Protein AF-A0A7J4SHJ2-F1 (afdb_monomer_lite)

Radius of gyration: 24.15 Å; chains: 1; bounding box: 59×86×52 Å

Sequence (344 aa):
MAEPKDRYFLIEYLVIAAVIFTATSLYFEESAQESNDLELISLTGTIELSTRDSMDTFGLQNFKTGAIANLNLSVNSIQVPECATCTTTTSGNMLHGEIIITELFDFENRLGRVEGNLNFTHLLTFSSSQYVITEQVYFHWSAGDIESSWKLTLNHDPPRWLPKYDINTLFVETELGLESRAGPELLIKSPSTNQRIIHACLPDSFLCKSSSPDALLIANYGPVQEEILVSDSMEWYLHNLSNYSHANIMDSFADELLPLENSIPNQYGFTPWPEPELVNASTYLIEDQDTRILPLSIWFNSIDLTPIQIDLFGQSVVYMKNESYSVYNILNSDGSMKVGLVIY

pLDDT: mean 86.66, std 12.43, range [34.06, 98.25]

Foldseek 3Di:
DDDPDDPCPVVVVVVVVVVVCVVVVVPDDDPPPPDLDWAFFWKWWKFFQQDCVSCVQQVNNQWDGGKIKTDTWTKAKAWADDDPPDQKTKIWMKIKDKIKIFPTQGPVRDGDIWIWMWIWIWMFIAGNVRFTQKIKIWIWIDTPVTIWIKIKMFGDVVTHDDDQDDLVVQWPQDPQATWGPDDWTWHWDPPDPFKIWIFTADPPNPPAHSVRGSITMMTGIDRHDDHHHDNDDQDKDKDACQPFDADPDDDCVCVVQFVWDDKDGGGMDIDSDPDDPWPHKTKTFTPDQADKDFPCCVVCVSNVHHTDIDRQGAGMWMWIDDPPKIWIFGAHPVRDTRMIMIID

Structure (mmCIF, N/CA/C/O backbone):
data_AF-A0A7J4SHJ2-F1
#
_entry.id   AF-A0A7J4SHJ2-F1
#
loop_
_atom_site.group_PDB
_atom_site.id
_atom_site.type_symbol
_atom_site.label_atom_id
_atom_site.label_alt_id
_atom_site.label_comp_id
_atom_site.label_asym_id
_atom_site.label_entity_id
_atom_site.label_seq_id
_atom_site.pdbx_PDB_ins_code
_atom_site.Cartn_x
_atom_site.Cartn_y
_atom_site.Cartn_z
_atom_site.occupancy
_atom_site.B_iso_or_equiv
_atom_site.auth_seq_id
_atom_site.auth_comp_id
_atom_site.auth_asym_id
_atom_site.auth_atom_id
_atom_site.pdbx_PDB_model_num
ATOM 1 N N . MET A 1 1 ? -15.550 -66.114 -24.464 1.00 38.78 1 MET A N 1
ATOM 2 C CA . MET A 1 1 ? -14.661 -65.310 -23.602 1.00 38.78 1 MET A CA 1
ATOM 3 C C . MET A 1 1 ? -15.385 -64.009 -23.334 1.00 38.78 1 MET A C 1
ATOM 5 O O . MET A 1 1 ? -15.591 -63.263 -24.277 1.00 38.78 1 MET A O 1
ATOM 9 N N . ALA A 1 2 ? -15.894 -63.818 -22.119 1.00 42.53 2 ALA A N 1
ATOM 10 C CA . ALA A 1 2 ? -16.529 -62.568 -21.714 1.00 42.53 2 ALA A CA 1
ATOM 11 C C . ALA A 1 2 ? -15.472 -61.738 -20.980 1.00 42.53 2 ALA A C 1
ATOM 13 O O . ALA A 1 2 ? -14.867 -62.242 -20.032 1.00 42.53 2 ALA A O 1
ATOM 14 N N . GLU A 1 3 ? -15.213 -60.524 -21.463 1.00 51.19 3 GLU A N 1
ATOM 15 C CA . GLU A 1 3 ? -14.345 -59.558 -20.790 1.00 51.19 3 GLU A CA 1
ATOM 16 C C . GLU A 1 3 ? -14.881 -59.244 -19.385 1.00 51.19 3 GLU A C 1
ATOM 18 O O . GLU A 1 3 ? -16.101 -59.180 -19.183 1.00 51.19 3 GLU A O 1
ATOM 23 N N . PRO A 1 4 ? -13.998 -59.064 -18.391 1.00 52.19 4 PRO A N 1
ATOM 24 C CA . PRO A 1 4 ? -14.424 -58.682 -17.061 1.00 52.19 4 PRO A CA 1
ATOM 25 C C . PRO A 1 4 ? -14.921 -57.233 -17.111 1.00 52.19 4 PRO A C 1
ATOM 27 O O . PRO A 1 4 ? -14.141 -56.312 -17.311 1.00 52.19 4 PRO A O 1
ATOM 30 N N . LYS A 1 5 ? -16.232 -57.040 -16.926 1.00 56.78 5 LYS A N 1
ATOM 31 C CA . LYS A 1 5 ? -16.845 -55.721 -16.716 1.00 56.78 5 LYS A CA 1
ATOM 32 C C . LYS A 1 5 ? -16.101 -54.983 -15.599 1.00 56.78 5 LYS A C 1
ATOM 34 O O . LYS A 1 5 ? -16.061 -55.475 -14.468 1.00 56.78 5 LYS A O 1
ATOM 39 N N . ASP A 1 6 ? -15.545 -53.822 -15.938 1.00 61.59 6 ASP A N 1
ATOM 40 C CA . ASP A 1 6 ? -14.772 -52.960 -15.050 1.00 61.59 6 ASP A CA 1
ATOM 41 C C . ASP A 1 6 ? -15.501 -52.705 -13.732 1.00 61.59 6 ASP A C 1
ATOM 43 O O . ASP A 1 6 ? -16.574 -52.099 -13.675 1.00 61.59 6 ASP A O 1
ATOM 47 N N . ARG A 1 7 ? -14.885 -53.162 -12.637 1.00 59.06 7 ARG A N 1
ATOM 48 C CA . ARG A 1 7 ? -15.399 -53.041 -11.262 1.00 59.06 7 ARG A CA 1
ATOM 49 C C . ARG A 1 7 ? -15.502 -51.593 -10.762 1.00 59.06 7 ARG A C 1
ATOM 51 O O . ARG A 1 7 ? -15.977 -51.383 -9.651 1.00 59.06 7 ARG A O 1
ATOM 58 N N . TYR A 1 8 ? -15.099 -50.617 -11.571 1.00 62.94 8 TYR A N 1
ATOM 59 C CA . TYR A 1 8 ? -15.040 -49.201 -11.208 1.00 62.94 8 TYR A CA 1
ATOM 60 C C . TYR A 1 8 ? -16.068 -48.326 -11.935 1.00 62.94 8 TYR A C 1
ATOM 62 O O . TYR A 1 8 ? -16.259 -47.184 -11.534 1.00 62.94 8 TYR A O 1
ATOM 70 N N . PHE A 1 9 ? -16.809 -48.871 -12.907 1.00 71.62 9 PHE A N 1
ATOM 71 C CA . PHE A 1 9 ? -17.799 -48.118 -13.689 1.00 71.62 9 PHE A CA 1
ATOM 72 C C . PHE A 1 9 ? -18.850 -47.422 -12.804 1.00 71.62 9 PHE A C 1
ATOM 74 O O . PHE A 1 9 ? -19.142 -46.246 -12.975 1.00 71.62 9 PHE A O 1
ATOM 81 N N . LEU A 1 10 ? -19.387 -48.117 -11.795 1.00 76.25 10 LEU A N 1
ATOM 82 C CA . LEU A 1 10 ? -20.379 -47.529 -10.882 1.00 76.25 10 LEU A CA 1
ATOM 83 C C . LEU A 1 10 ? -19.793 -46.447 -9.964 1.00 76.25 10 LEU A C 1
ATOM 85 O O . LEU A 1 10 ? -20.508 -45.527 -9.579 1.00 76.25 10 LEU A O 1
ATOM 89 N N . ILE A 1 11 ? -18.509 -46.557 -9.613 1.00 83.69 11 ILE A N 1
ATOM 90 C CA . ILE A 1 11 ? -17.825 -45.583 -8.755 1.00 83.69 11 ILE A CA 1
ATOM 91 C C . ILE A 1 11 ? -17.539 -44.312 -9.556 1.00 83.69 11 ILE A C 1
ATOM 93 O O . ILE A 1 11 ? -17.786 -43.219 -9.062 1.00 83.69 11 ILE A O 1
ATOM 97 N N . GLU A 1 12 ? -17.102 -44.449 -10.806 1.00 79.06 12 GLU A N 1
ATOM 98 C CA . GLU A 1 12 ? -16.825 -43.325 -11.702 1.00 79.06 12 GLU A CA 1
ATOM 99 C C . GLU A 1 12 ? -18.077 -42.476 -11.966 1.00 79.06 12 GLU A C 1
ATOM 101 O O . GLU A 1 12 ? -18.037 -41.256 -11.815 1.00 79.06 12 GLU A O 1
ATOM 106 N N . TYR A 1 13 ? -19.227 -43.107 -12.230 1.00 87.81 13 TYR A N 1
ATOM 107 C CA . TYR A 1 13 ? -20.499 -42.386 -12.368 1.00 87.81 13 TYR A CA 1
ATOM 108 C C . TYR A 1 13 ? -20.917 -41.656 -11.090 1.00 87.81 13 TYR A C 1
ATOM 110 O O . TYR A 1 13 ? -21.469 -40.560 -11.166 1.00 87.81 13 TYR A O 1
ATOM 118 N N . LEU A 1 14 ? -20.658 -42.246 -9.922 1.00 88.62 14 LEU A N 1
ATOM 119 C CA . LEU A 1 14 ? -20.991 -41.632 -8.639 1.00 88.62 14 LEU A CA 1
ATOM 120 C C . LEU A 1 14 ? -20.087 -40.425 -8.359 1.00 88.62 14 LEU A C 1
ATOM 122 O O . LEU A 1 14 ? -20.581 -39.393 -7.913 1.00 88.62 14 LEU A O 1
ATOM 126 N N . VAL A 1 15 ? -18.797 -40.517 -8.694 1.00 88.69 15 VAL A N 1
ATOM 127 C CA . VAL A 1 15 ? -17.850 -39.396 -8.611 1.00 88.69 15 VAL A CA 1
ATOM 128 C C . VAL A 1 15 ? -18.253 -38.274 -9.568 1.00 88.69 15 VAL A C 1
ATOM 130 O O . VAL A 1 15 ? -18.341 -37.128 -9.140 1.00 88.69 15 VAL A O 1
ATOM 133 N N . ILE A 1 16 ? -18.576 -38.582 -10.827 1.00 89.19 16 ILE A N 1
ATOM 134 C CA . ILE A 1 16 ? -19.030 -37.579 -11.804 1.00 89.19 16 ILE A CA 1
ATOM 135 C C . ILE A 1 16 ? -20.330 -36.912 -11.336 1.00 89.19 16 ILE A C 1
ATOM 137 O O . ILE A 1 16 ? -20.442 -35.690 -11.377 1.00 89.19 16 ILE A O 1
ATOM 141 N N . ALA A 1 17 ? -21.299 -37.686 -10.841 1.00 91.19 17 ALA A N 1
ATOM 142 C CA . ALA A 1 17 ? -22.549 -37.143 -10.316 1.00 91.19 17 ALA A CA 1
ATOM 143 C C . ALA A 1 17 ? -22.323 -36.257 -9.083 1.00 91.19 17 ALA A C 1
ATOM 145 O O . ALA A 1 17 ? -22.952 -35.208 -8.975 1.00 91.19 17 ALA A O 1
ATOM 146 N N . ALA A 1 18 ? -21.407 -36.640 -8.187 1.00 88.81 18 ALA A N 1
ATOM 147 C CA . ALA A 1 18 ? -21.033 -35.830 -7.034 1.00 88.81 18 ALA A CA 1
ATOM 148 C C . ALA A 1 18 ? -20.373 -34.513 -7.463 1.00 88.81 18 ALA A C 1
ATOM 150 O O . ALA A 1 18 ? -20.747 -33.473 -6.938 1.00 88.81 18 ALA A O 1
ATOM 151 N N . VAL A 1 19 ? -19.470 -34.540 -8.451 1.00 88.50 19 VAL A N 1
ATOM 152 C CA . VAL A 1 19 ? -18.828 -33.336 -9.012 1.00 88.50 19 VAL A CA 1
ATOM 153 C C . VAL A 1 19 ? -19.851 -32.412 -9.679 1.00 88.50 19 VAL A C 1
ATOM 155 O O . VAL A 1 19 ? -19.814 -31.205 -9.470 1.00 88.50 19 VAL A O 1
ATOM 158 N N . ILE A 1 20 ? -20.796 -32.956 -10.452 1.00 87.06 20 ILE A N 1
ATOM 159 C CA . ILE A 1 20 ? -21.872 -32.161 -11.067 1.00 87.06 20 ILE A CA 1
ATOM 160 C C . ILE A 1 20 ? -22.786 -31.575 -9.988 1.00 87.06 20 ILE A C 1
ATOM 162 O O . ILE A 1 20 ? -23.156 -30.405 -10.065 1.00 87.06 20 ILE A O 1
ATOM 166 N N . PHE A 1 21 ? -23.149 -32.361 -8.973 1.00 87.00 21 PHE A N 1
ATOM 167 C CA . PHE A 1 21 ? -24.003 -31.904 -7.881 1.00 87.00 21 PHE A CA 1
ATOM 168 C C . PHE A 1 21 ? -23.326 -30.808 -7.054 1.00 87.00 21 PHE A C 1
ATOM 170 O O . PHE A 1 21 ? -23.957 -29.796 -6.777 1.00 87.00 21 PHE A O 1
ATOM 177 N N . THR A 1 22 ? -22.039 -30.945 -6.719 1.00 78.56 22 THR A N 1
ATOM 178 C CA . THR A 1 22 ? -21.304 -29.897 -5.997 1.00 78.56 22 THR A CA 1
ATOM 179 C C . THR A 1 22 ? -21.142 -28.638 -6.844 1.00 78.56 22 THR A C 1
ATOM 181 O O . THR A 1 22 ? -21.435 -27.548 -6.354 1.00 78.56 22 THR A O 1
ATOM 184 N N . ALA A 1 23 ? -20.776 -28.777 -8.123 1.00 76.00 23 ALA A N 1
ATOM 185 C CA . ALA A 1 23 ? -20.640 -27.651 -9.048 1.00 76.00 23 ALA A CA 1
ATOM 186 C C . ALA A 1 23 ? -21.958 -26.884 -9.242 1.00 76.00 23 ALA A C 1
ATOM 188 O O . ALA A 1 23 ? -21.952 -25.660 -9.318 1.00 76.00 23 ALA A O 1
ATOM 189 N N . THR A 1 24 ? -23.093 -27.589 -9.286 1.00 76.25 24 THR A N 1
ATOM 190 C CA . THR A 1 24 ? -24.422 -26.969 -9.421 1.00 76.25 24 THR A CA 1
ATOM 191 C C . THR A 1 24 ? -24.970 -26.437 -8.096 1.00 76.25 24 THR A C 1
ATOM 193 O O . THR A 1 24 ? -25.668 -25.429 -8.097 1.00 76.25 24 THR A O 1
ATOM 196 N N . SER A 1 25 ? -24.624 -27.044 -6.954 1.00 69.25 25 SER A N 1
ATOM 197 C CA . SER A 1 25 ? -25.054 -26.575 -5.626 1.00 69.25 25 SER A CA 1
ATOM 198 C C . SER A 1 25 ? -24.369 -25.287 -5.164 1.00 69.25 25 SER A C 1
ATOM 200 O O . SER A 1 25 ? -24.896 -24.604 -4.295 1.00 69.25 25 SER A O 1
ATOM 202 N N . LEU A 1 26 ? -23.226 -24.934 -5.759 1.00 56.38 26 LEU A N 1
ATOM 203 C CA . LEU A 1 26 ? -22.567 -23.640 -5.544 1.00 56.38 26 LEU A CA 1
ATOM 204 C C . LEU A 1 26 ? -23.326 -22.477 -6.209 1.00 56.38 26 LEU A C 1
ATOM 206 O O . LEU A 1 26 ? -23.006 -21.322 -5.960 1.00 56.38 26 LEU A O 1
ATOM 210 N N . TYR A 1 27 ? -24.335 -22.777 -7.034 1.00 46.19 27 TYR A N 1
ATOM 211 C CA . TYR A 1 27 ? -25.127 -21.814 -7.799 1.00 46.19 27 TYR A CA 1
ATOM 212 C C . TYR A 1 27 ? -26.503 -21.549 -7.163 1.00 46.19 27 TYR A C 1
ATOM 214 O O . TYR A 1 27 ? -27.513 -21.471 -7.860 1.00 46.19 27 TYR A O 1
ATOM 222 N N . PHE A 1 28 ? -26.575 -21.451 -5.833 1.00 46.28 28 PHE A N 1
ATOM 223 C CA . PHE A 1 28 ? -27.772 -20.920 -5.179 1.00 46.28 28 PHE A CA 1
ATOM 224 C C . PHE A 1 28 ? -27.629 -19.410 -5.006 1.00 46.28 28 PHE A C 1
ATOM 226 O O . PHE A 1 28 ? -26.742 -18.944 -4.298 1.00 46.28 28 PHE A O 1
ATOM 233 N N . GLU A 1 29 ? -28.512 -18.688 -5.704 1.00 44.09 29 GLU A N 1
ATOM 234 C CA . GLU A 1 29 ? -28.723 -17.245 -5.620 1.00 44.09 29 GLU A CA 1
ATOM 235 C C . GLU A 1 29 ? -28.727 -16.779 -4.165 1.00 44.09 29 GLU A C 1
ATOM 237 O O . GLU A 1 29 ? -29.606 -17.130 -3.373 1.00 44.09 29 GLU A O 1
ATOM 242 N N . GLU A 1 30 ? -27.736 -15.957 -3.837 1.00 38.91 30 GLU A N 1
ATOM 243 C CA . GLU A 1 30 ? -27.749 -15.125 -2.650 1.00 38.91 30 GLU A CA 1
ATOM 244 C C . GLU A 1 30 ? -28.965 -14.202 -2.777 1.00 38.91 30 GLU A C 1
ATOM 246 O O . GLU A 1 30 ? -29.079 -13.410 -3.716 1.00 38.91 30 GLU A O 1
ATOM 251 N N . SER A 1 31 ? -29.945 -14.375 -1.891 1.00 36.03 31 SER A N 1
ATOM 252 C CA . SER A 1 31 ? -31.102 -13.494 -1.837 1.00 36.03 31 SER A CA 1
ATOM 253 C C . SER A 1 31 ? -30.589 -12.071 -1.662 1.00 36.03 31 SER A C 1
ATOM 255 O O . SER A 1 31 ? -29.994 -11.776 -0.626 1.00 36.03 31 SER A O 1
ATOM 257 N N . ALA A 1 32 ? -30.816 -11.222 -2.667 1.00 38.56 32 ALA A N 1
ATOM 258 C CA . ALA A 1 32 ? -30.539 -9.795 -2.622 1.00 38.56 32 ALA A CA 1
ATOM 259 C C . ALA A 1 32 ? -31.386 -9.161 -1.514 1.00 38.56 32 ALA A C 1
ATOM 261 O O . ALA A 1 32 ? -32.494 -8.668 -1.723 1.00 38.56 32 ALA A O 1
ATOM 262 N N . GLN A 1 33 ? -30.880 -9.248 -0.294 1.00 34.06 33 GLN A N 1
ATOM 263 C CA . GLN A 1 33 ? -31.246 -8.345 0.764 1.00 34.06 33 GLN A CA 1
ATOM 264 C C . GLN A 1 33 ? -30.615 -7.023 0.334 1.00 34.06 33 GLN A C 1
ATOM 266 O O . GLN A 1 33 ? -29.398 -6.961 0.195 1.00 34.06 33 GLN A O 1
ATOM 271 N N . GLU A 1 34 ? -31.436 -6.015 0.026 1.00 37.78 34 GLU A N 1
ATOM 272 C CA . GLU A 1 34 ? -30.980 -4.631 -0.130 1.00 37.78 34 GLU A CA 1
ATOM 273 C C . GLU A 1 34 ? -30.302 -4.226 1.189 1.00 37.78 34 GLU A C 1
ATOM 275 O O . GLU A 1 34 ? -30.930 -3.678 2.099 1.00 37.78 34 GLU A O 1
ATOM 280 N N . SER A 1 35 ? -29.022 -4.567 1.349 1.00 45.78 35 SER A N 1
ATOM 281 C CA . SER A 1 35 ? -28.154 -3.827 2.237 1.00 45.78 35 SER A CA 1
ATOM 282 C C . SER A 1 35 ? -28.038 -2.452 1.609 1.00 45.78 35 SER A C 1
ATOM 284 O O . SER A 1 35 ? -27.688 -2.312 0.440 1.00 45.78 35 SER A O 1
ATOM 286 N N . ASN A 1 36 ? -28.374 -1.417 2.377 1.00 53.53 36 ASN A N 1
ATOM 287 C CA . ASN A 1 36 ? -27.805 -0.109 2.101 1.00 53.53 36 ASN A CA 1
ATOM 288 C C . ASN A 1 36 ? -26.294 -0.305 2.212 1.00 53.53 36 ASN A C 1
ATOM 290 O O . ASN A 1 36 ? -25.782 -0.358 3.331 1.00 53.53 36 ASN A O 1
ATOM 294 N N . ASP A 1 37 ? -25.632 -0.531 1.080 1.00 74.81 37 ASP A N 1
ATOM 295 C CA . ASP A 1 37 ? -24.196 -0.748 1.036 1.00 74.81 37 ASP A CA 1
ATOM 296 C C . ASP A 1 37 ? -23.542 0.515 1.598 1.00 74.81 37 ASP A C 1
ATOM 298 O O . ASP A 1 37 ? -23.723 1.623 1.089 1.00 74.81 37 ASP A O 1
ATOM 302 N N . LEU A 1 38 ? -22.910 0.355 2.761 1.00 88.81 38 LEU A N 1
ATOM 303 C CA . LEU A 1 38 ? -22.186 1.426 3.418 1.00 88.81 38 LEU A CA 1
ATOM 304 C C . LEU A 1 38 ? -20.735 1.372 2.957 1.00 88.81 38 LEU A C 1
ATOM 306 O O . LEU A 1 38 ? -20.149 0.295 2.875 1.00 88.81 38 LEU A O 1
ATOM 310 N N . GLU A 1 39 ? -20.149 2.536 2.728 1.00 91.50 39 GLU A N 1
ATOM 311 C CA . GLU A 1 39 ? -18.747 2.685 2.349 1.00 91.50 39 GLU A CA 1
ATOM 312 C C . GLU A 1 39 ? -17.965 3.332 3.486 1.00 91.50 39 GLU A C 1
ATOM 314 O O . GLU A 1 39 ? -18.525 4.073 4.302 1.00 91.50 39 GLU A O 1
ATOM 319 N N . LEU A 1 40 ? -16.665 3.049 3.557 1.00 94.44 40 LEU A N 1
ATOM 320 C CA . LEU A 1 40 ? -15.767 3.712 4.494 1.00 94.44 40 LEU A CA 1
ATOM 321 C C . LEU A 1 40 ? -15.703 5.208 4.153 1.00 94.44 40 LEU A C 1
ATOM 323 O O . LEU A 1 40 ? -15.331 5.570 3.043 1.00 94.44 40 LEU A O 1
ATOM 327 N N . ILE A 1 41 ? -16.031 6.074 5.114 1.00 96.12 41 ILE A N 1
ATOM 328 C CA . ILE A 1 41 ? -16.023 7.538 4.921 1.00 96.12 41 ILE A CA 1
ATOM 329 C C . ILE A 1 41 ? -14.934 8.240 5.732 1.00 96.12 41 ILE A C 1
ATOM 331 O O . ILE A 1 41 ? -14.495 9.334 5.374 1.00 96.12 41 ILE A O 1
ATOM 335 N N . SER A 1 42 ? -14.498 7.645 6.845 1.00 97.00 42 SER A N 1
ATOM 336 C CA . SER A 1 42 ? -13.409 8.188 7.653 1.00 97.00 42 SER A CA 1
ATOM 337 C C . SER A 1 42 ? -12.727 7.125 8.501 1.00 97.00 42 SER A C 1
ATOM 339 O O . SER A 1 42 ? -13.339 6.137 8.917 1.00 97.00 42 SER A O 1
ATOM 341 N N . LEU A 1 43 ? -11.453 7.376 8.786 1.00 97.75 43 LEU A N 1
ATOM 342 C CA . LEU A 1 43 ? -10.611 6.564 9.647 1.00 97.75 43 LEU A CA 1
ATOM 343 C C . LEU A 1 43 ? -9.898 7.481 10.641 1.00 97.75 43 LEU A C 1
ATOM 345 O O . LEU A 1 43 ? -9.112 8.347 10.254 1.00 97.75 43 LEU A O 1
ATOM 349 N N . THR A 1 44 ? -10.178 7.300 11.927 1.00 98.25 44 THR A N 1
ATOM 350 C CA . THR A 1 44 ? -9.553 8.079 13.002 1.00 98.25 44 THR A CA 1
ATOM 351 C C . THR A 1 44 ? -8.935 7.163 14.044 1.00 98.25 44 THR A C 1
ATOM 353 O O . THR A 1 44 ? -9.298 5.994 14.127 1.00 98.25 44 THR A O 1
ATOM 356 N N . GLY A 1 45 ? -8.002 7.662 14.851 1.00 97.19 45 GLY A N 1
ATOM 357 C CA . GLY A 1 45 ? -7.441 6.879 15.952 1.00 97.19 45 GLY A CA 1
ATOM 358 C C . GLY A 1 45 ? -5.959 7.115 16.165 1.00 97.19 45 GLY A C 1
ATOM 359 O O . GLY A 1 45 ? -5.443 8.177 15.826 1.00 97.19 45 GLY A O 1
ATOM 360 N N . THR A 1 46 ? -5.283 6.127 16.743 1.00 97.56 46 THR A N 1
ATOM 361 C CA . THR A 1 46 ? -3.862 6.210 17.089 1.00 97.56 46 THR A CA 1
ATOM 362 C C . THR A 1 46 ? -3.093 4.984 16.632 1.00 97.56 46 THR A C 1
ATOM 364 O O . THR A 1 46 ? -3.624 3.875 16.688 1.00 97.56 46 THR A O 1
ATOM 367 N N . ILE A 1 47 ? -1.836 5.181 16.242 1.00 96.44 47 ILE A N 1
ATOM 368 C CA . ILE A 1 47 ? -0.860 4.126 15.956 1.00 96.44 47 ILE A CA 1
ATOM 369 C C . ILE A 1 47 ? 0.433 4.463 16.705 1.00 96.44 47 ILE A C 1
ATOM 371 O O . ILE A 1 47 ? 1.008 5.531 16.504 1.00 96.44 47 ILE A O 1
ATOM 375 N N . GLU A 1 48 ? 0.893 3.563 17.564 1.00 95.88 48 GLU A N 1
ATOM 376 C CA . GLU A 1 48 ? 2.239 3.568 18.123 1.00 95.88 48 GLU A CA 1
ATOM 377 C C . GLU A 1 48 ? 3.215 3.054 17.060 1.00 95.88 48 GLU A C 1
ATOM 379 O O . GLU A 1 48 ? 3.103 1.932 16.568 1.00 95.88 48 GLU A O 1
ATOM 384 N N . LEU A 1 49 ? 4.184 3.887 16.696 1.00 94.44 49 LEU A N 1
ATOM 385 C CA . LEU A 1 49 ? 5.241 3.581 15.738 1.00 94.44 49 LEU A CA 1
ATOM 386 C C . LEU A 1 49 ? 6.330 2.743 16.426 1.00 94.44 49 LEU A C 1
ATOM 388 O O . LEU A 1 49 ? 7.444 3.207 16.694 1.00 94.44 49 LEU A O 1
ATOM 392 N N . SER A 1 50 ? 5.968 1.516 16.802 1.00 91.81 50 SER A N 1
ATOM 393 C CA . SER A 1 50 ? 6.772 0.634 17.654 1.00 91.81 50 SER A CA 1
ATOM 394 C C . SER A 1 50 ? 7.977 0.004 16.940 1.00 91.81 50 SER A C 1
ATOM 396 O O . SER A 1 50 ? 8.922 -0.436 17.603 1.00 91.81 50 SER A O 1
ATOM 398 N N . THR A 1 51 ? 8.011 0.030 15.603 1.00 90.88 51 THR A N 1
ATOM 399 C CA . THR A 1 51 ? 9.096 -0.530 14.777 1.00 90.88 51 THR A CA 1
ATOM 400 C C . THR A 1 51 ? 9.903 0.553 14.060 1.00 90.88 51 THR A C 1
ATOM 402 O O . THR A 1 51 ? 9.424 1.669 13.845 1.00 90.88 51 THR A O 1
ATOM 405 N N . ARG A 1 52 ? 11.143 0.239 13.658 1.00 91.56 52 ARG A N 1
ATOM 406 C CA . ARG A 1 52 ? 11.978 1.168 12.876 1.00 91.56 52 ARG A CA 1
ATOM 407 C C . ARG A 1 52 ? 11.309 1.525 11.544 1.00 91.56 52 ARG A C 1
ATOM 409 O O . ARG A 1 52 ? 11.178 2.707 11.251 1.00 91.56 52 ARG A O 1
ATOM 416 N N . ASP A 1 53 ? 10.774 0.541 10.831 1.00 88.94 53 ASP A N 1
ATOM 417 C CA . ASP A 1 53 ? 10.115 0.754 9.535 1.00 88.94 53 ASP A CA 1
ATOM 418 C C . ASP A 1 53 ? 8.894 1.679 9.647 1.00 88.94 53 ASP A C 1
ATOM 420 O O . ASP A 1 53 ? 8.664 2.538 8.791 1.00 88.94 53 ASP A O 1
ATOM 424 N N . SER A 1 54 ? 8.140 1.573 10.750 1.00 91.56 54 SER A N 1
ATOM 425 C CA . SER A 1 54 ? 7.008 2.468 11.011 1.00 91.56 54 SER A CA 1
ATOM 426 C C . SER A 1 54 ? 7.439 3.924 11.234 1.00 91.56 54 SER A C 1
ATOM 428 O O . SER A 1 54 ? 6.751 4.835 10.784 1.00 91.56 54 SER A O 1
ATOM 430 N N . MET A 1 55 ? 8.598 4.161 11.860 1.00 93.25 55 MET A N 1
ATOM 431 C CA . MET A 1 55 ? 9.172 5.505 12.022 1.00 93.25 55 MET A CA 1
ATOM 432 C C . MET A 1 55 ? 9.698 6.050 10.690 1.00 93.25 55 MET A C 1
ATOM 434 O O . MET A 1 55 ? 9.462 7.209 10.343 1.00 93.25 55 MET A O 1
ATOM 438 N N . ASP A 1 56 ? 10.406 5.214 9.935 1.00 89.88 56 ASP A N 1
ATOM 439 C CA . ASP A 1 56 ? 11.084 5.617 8.705 1.00 89.88 56 ASP A CA 1
ATOM 440 C C . ASP A 1 56 ? 10.083 5.938 7.583 1.00 89.88 56 ASP A C 1
ATOM 442 O O . ASP A 1 56 ? 10.330 6.852 6.796 1.00 89.88 56 ASP A O 1
ATOM 446 N N . THR A 1 57 ? 8.902 5.303 7.593 1.00 88.19 57 THR A N 1
ATOM 447 C CA . THR A 1 57 ? 7.756 5.641 6.721 1.00 88.19 57 THR A CA 1
ATOM 448 C C . THR A 1 57 ? 7.356 7.121 6.816 1.00 88.19 57 THR A C 1
ATOM 450 O O . THR A 1 57 ? 6.925 7.714 5.830 1.00 88.19 57 THR A O 1
ATOM 453 N N . PHE A 1 58 ? 7.525 7.746 7.985 1.00 90.50 58 PHE A N 1
ATOM 454 C CA . PHE A 1 58 ? 7.221 9.165 8.206 1.00 90.50 58 PHE A CA 1
ATOM 455 C C . PHE A 1 58 ? 8.456 10.075 8.122 1.00 90.50 58 PHE A C 1
ATOM 457 O O . PHE A 1 58 ? 8.373 11.247 8.493 1.00 90.50 58 PHE A O 1
ATOM 464 N N . GLY A 1 59 ? 9.604 9.561 7.663 1.00 89.00 59 GLY A N 1
ATOM 465 C CA . GLY A 1 59 ? 10.855 10.322 7.590 1.00 89.00 59 GLY A CA 1
ATOM 466 C C . GLY A 1 59 ? 11.475 10.613 8.962 1.00 89.00 59 GLY A C 1
ATOM 467 O O . GLY A 1 59 ? 12.107 11.651 9.159 1.00 89.00 59 GLY A O 1
ATOM 468 N N . LEU A 1 60 ? 11.262 9.730 9.946 1.00 91.00 60 LEU A N 1
ATOM 469 C CA . LEU A 1 60 ? 11.680 9.936 11.337 1.00 91.00 60 LEU A CA 1
ATOM 470 C C . LEU A 1 60 ? 12.923 9.115 11.725 1.00 91.00 60 LEU A C 1
ATOM 472 O O . LEU A 1 60 ? 13.072 8.696 12.877 1.00 91.00 60 LEU A O 1
ATOM 476 N N . GLN A 1 61 ? 13.862 8.933 10.793 1.00 90.31 61 GLN A N 1
ATOM 477 C CA . GLN A 1 61 ? 15.057 8.096 10.983 1.00 90.31 61 GLN A CA 1
ATOM 478 C C . GLN A 1 61 ? 15.924 8.557 12.173 1.00 90.31 61 GLN A C 1
ATOM 480 O O . GLN A 1 61 ? 16.564 7.750 12.847 1.00 90.31 61 GLN A O 1
ATOM 485 N N . ASN A 1 62 ? 15.907 9.857 12.485 1.00 90.12 62 ASN A N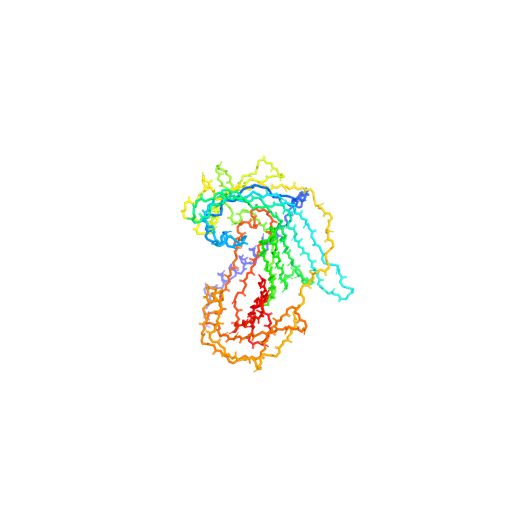 1
ATOM 486 C CA . ASN A 1 62 ? 16.705 10.465 13.557 1.00 90.12 62 ASN A CA 1
ATOM 487 C C . ASN A 1 62 ? 16.072 10.373 14.961 1.00 90.12 62 ASN A C 1
ATOM 489 O O . ASN A 1 62 ? 16.605 10.941 15.919 1.00 90.12 62 ASN A O 1
ATOM 493 N N . PHE A 1 63 ? 14.945 9.673 15.092 1.00 93.12 63 PHE A N 1
ATOM 494 C CA . PHE A 1 63 ? 14.205 9.527 16.342 1.00 93.12 63 PHE A CA 1
ATOM 495 C C . PHE A 1 63 ? 14.185 8.074 16.834 1.00 93.12 63 PHE A C 1
ATOM 497 O O . PHE A 1 63 ? 14.464 7.122 16.097 1.00 93.12 63 PHE A O 1
ATOM 504 N N . LYS A 1 64 ? 13.884 7.900 18.122 1.00 94.88 64 LYS A N 1
ATOM 505 C CA . LYS A 1 64 ? 13.631 6.594 18.746 1.00 94.88 64 LYS A CA 1
ATOM 506 C C . LYS A 1 64 ? 12.243 6.085 18.348 1.00 94.88 64 LYS A C 1
ATOM 508 O O . LYS A 1 64 ? 11.356 6.888 18.081 1.00 94.88 64 LYS A O 1
ATOM 513 N N . THR A 1 65 ? 12.068 4.766 18.336 1.00 94.31 65 THR A N 1
ATOM 514 C CA . THR A 1 65 ? 10.757 4.129 18.132 1.00 94.31 65 THR A CA 1
ATOM 515 C C . THR A 1 65 ? 9.822 4.387 19.319 1.00 94.31 65 THR A C 1
ATOM 517 O O . THR A 1 65 ? 10.285 4.732 20.410 1.00 94.31 65 THR A O 1
ATOM 520 N N . GLY A 1 66 ? 8.516 4.206 19.105 1.00 92.81 66 GLY A N 1
ATOM 521 C CA . GLY A 1 66 ? 7.463 4.388 20.112 1.00 92.81 66 GLY A CA 1
ATOM 522 C C . GLY A 1 66 ? 6.745 5.740 20.052 1.00 92.81 66 GLY A C 1
ATOM 523 O O . GLY A 1 66 ? 6.025 6.086 20.981 1.00 92.81 66 GLY A O 1
ATOM 524 N N . ALA A 1 67 ? 6.937 6.528 18.989 1.00 95.56 67 ALA A N 1
ATOM 525 C CA . ALA A 1 67 ? 6.156 7.749 18.791 1.00 95.56 67 ALA A CA 1
ATOM 526 C C . ALA A 1 67 ? 4.679 7.411 18.518 1.00 95.56 67 ALA A C 1
ATOM 528 O O . ALA A 1 67 ? 4.373 6.369 17.946 1.00 95.56 67 ALA A O 1
ATOM 529 N N . ILE A 1 68 ? 3.758 8.304 18.882 1.00 97.12 68 ILE A N 1
ATOM 530 C CA . ILE A 1 68 ? 2.315 8.084 18.708 1.00 97.12 68 ILE A CA 1
ATOM 531 C C . ILE A 1 68 ? 1.801 8.949 17.563 1.00 97.12 68 ILE A C 1
ATOM 533 O O . ILE A 1 68 ? 1.765 10.174 17.681 1.00 97.12 68 ILE A O 1
ATOM 537 N N . ALA A 1 69 ? 1.358 8.316 16.480 1.00 97.25 69 ALA A N 1
ATOM 538 C CA . ALA A 1 69 ? 0.665 8.958 15.372 1.00 97.25 69 ALA A CA 1
ATOM 539 C C . ALA A 1 69 ? -0.843 9.005 15.649 1.00 97.25 69 ALA A C 1
ATOM 541 O O . ALA A 1 69 ? -1.477 7.971 15.828 1.00 97.25 69 ALA A O 1
ATOM 542 N N . ASN A 1 70 ? -1.427 10.201 15.668 1.00 98.06 70 ASN A N 1
ATOM 543 C CA . ASN A 1 70 ? -2.868 10.422 15.761 1.00 98.06 70 ASN A CA 1
ATOM 544 C C . ASN A 1 70 ? -3.401 10.712 14.362 1.00 98.06 70 ASN A C 1
ATOM 546 O O . ASN A 1 70 ? -2.943 11.659 13.726 1.00 98.06 70 ASN A O 1
ATOM 550 N N . LEU A 1 71 ? -4.353 9.914 13.895 1.00 97.38 71 LEU A N 1
ATOM 551 C CA . LEU A 1 71 ? -4.864 9.950 12.533 1.00 97.38 71 LEU A CA 1
ATOM 552 C C . LEU A 1 71 ? -6.255 10.571 12.506 1.00 97.38 71 LEU A C 1
ATOM 554 O O . LEU A 1 71 ? -7.123 10.222 13.314 1.00 97.38 71 LEU A O 1
ATOM 558 N N . ASN A 1 72 ? -6.478 11.444 11.530 1.00 97.81 72 ASN A N 1
ATOM 559 C CA . ASN A 1 72 ? -7.794 11.946 11.175 1.00 97.81 72 ASN A CA 1
ATOM 560 C C . ASN A 1 72 ? -7.924 12.002 9.651 1.00 97.81 72 ASN A C 1
ATOM 562 O O . ASN A 1 72 ? -7.619 13.021 9.029 1.00 97.81 72 ASN A O 1
ATOM 566 N N . LEU A 1 73 ? -8.334 10.880 9.059 1.00 97.94 73 LEU A N 1
ATOM 567 C CA . LEU A 1 73 ? -8.384 10.692 7.614 1.00 97.94 73 LEU A CA 1
ATOM 568 C C . LEU A 1 73 ? -9.830 10.632 7.122 1.00 97.94 73 LEU A C 1
ATOM 570 O O . LEU A 1 73 ? -10.675 9.936 7.690 1.00 97.94 73 LEU A O 1
ATOM 574 N N . SER A 1 74 ? -10.094 11.336 6.030 1.00 97.19 74 SER A N 1
ATOM 575 C CA . SER A 1 74 ? -11.298 11.193 5.216 1.00 97.19 74 SER A CA 1
ATOM 576 C C . SER A 1 74 ? -11.034 10.196 4.097 1.00 97.19 74 SER A C 1
ATOM 578 O O . SER A 1 74 ? -9.916 10.120 3.587 1.00 97.19 74 SER A O 1
ATOM 580 N N . VAL A 1 75 ? -12.060 9.440 3.720 1.00 96.25 75 VAL A N 1
ATOM 581 C CA . VAL A 1 75 ? -11.984 8.462 2.634 1.00 96.25 75 VAL A CA 1
ATOM 582 C C . VAL A 1 75 ? -12.978 8.852 1.554 1.00 96.25 75 VAL A C 1
ATOM 584 O O . VAL A 1 75 ? -14.133 9.154 1.851 1.00 96.25 75 VAL A O 1
ATOM 587 N N . ASN A 1 76 ? -12.517 8.874 0.309 1.00 93.88 76 ASN A N 1
ATOM 588 C CA . ASN A 1 76 ? -13.346 9.162 -0.850 1.00 93.88 76 ASN A CA 1
ATOM 589 C C . ASN A 1 76 ? -13.139 8.100 -1.927 1.00 93.88 76 ASN A C 1
ATOM 591 O O . ASN A 1 76 ? -11.999 7.759 -2.252 1.00 93.88 76 ASN A O 1
ATOM 595 N N . SER A 1 77 ? -14.239 7.648 -2.518 1.00 92.81 77 SER A N 1
ATOM 596 C CA . SER A 1 77 ? -14.227 6.884 -3.761 1.00 92.81 77 SER A CA 1
ATOM 597 C C . SER A 1 77 ? -13.776 7.802 -4.899 1.00 92.81 77 SER A C 1
ATOM 599 O O . SER A 1 77 ? -14.192 8.962 -4.983 1.00 92.81 77 SER A O 1
ATOM 601 N N . ILE A 1 78 ? -12.883 7.312 -5.753 1.00 91.62 78 ILE A N 1
ATOM 602 C CA . ILE A 1 78 ? -12.305 8.080 -6.858 1.00 91.62 78 ILE A CA 1
ATOM 603 C C . ILE A 1 78 ? -12.431 7.319 -8.172 1.00 91.62 78 ILE A C 1
ATOM 605 O O . ILE A 1 78 ? -12.369 6.089 -8.201 1.00 91.62 78 ILE A O 1
ATOM 609 N N . GLN A 1 79 ? -12.535 8.064 -9.268 1.00 90.50 79 GLN A N 1
ATOM 610 C CA . GLN A 1 79 ? -12.616 7.513 -10.616 1.00 90.50 79 GLN A CA 1
ATOM 611 C C . GLN A 1 79 ? -11.718 8.305 -11.562 1.00 90.50 79 GLN A C 1
ATOM 613 O O . GLN A 1 79 ? -11.663 9.535 -11.506 1.00 90.50 79 GLN A O 1
ATOM 618 N N . VAL A 1 80 ? -11.015 7.611 -12.454 1.00 86.56 80 VAL A N 1
ATOM 619 C CA . VAL A 1 80 ? -10.316 8.269 -13.562 1.00 86.56 80 VAL A CA 1
ATOM 620 C C . VAL A 1 80 ? -11.312 8.435 -14.713 1.00 86.56 80 VAL A C 1
ATOM 622 O O . VAL A 1 80 ? -11.940 7.444 -15.096 1.00 86.56 80 VAL A O 1
ATOM 625 N N . PRO A 1 81 ? -11.484 9.650 -15.275 1.00 81.25 81 PRO A N 1
ATOM 626 C CA . PRO A 1 81 ? -12.414 9.886 -16.369 1.00 81.25 81 PRO A CA 1
ATOM 627 C C . PRO A 1 81 ? -12.228 8.897 -17.520 1.00 81.25 81 PRO A C 1
ATOM 629 O O . PRO A 1 81 ? -11.119 8.713 -18.026 1.00 81.25 81 PRO A O 1
ATOM 632 N N . GLU A 1 82 ? -13.330 8.290 -17.955 1.00 71.50 82 GLU A N 1
ATOM 633 C CA . GLU A 1 82 ? -13.311 7.321 -19.045 1.00 71.50 82 GLU A CA 1
ATOM 634 C C . GLU A 1 82 ? -12.790 7.962 -20.335 1.00 71.50 82 GLU A C 1
ATOM 636 O O . GLU A 1 82 ? -13.280 8.996 -20.803 1.00 71.50 82 GLU A O 1
ATOM 641 N N . CYS A 1 83 ? -11.804 7.318 -20.955 1.00 69.38 83 CYS A N 1
ATOM 642 C CA . CYS A 1 83 ? -11.398 7.688 -22.299 1.00 69.38 83 CYS A CA 1
ATOM 643 C C . CYS A 1 83 ? -12.432 7.137 -23.295 1.00 69.38 83 CYS A C 1
ATOM 645 O O . CYS A 1 83 ? -12.826 5.975 -23.213 1.00 69.38 83 CYS A O 1
ATOM 647 N N . A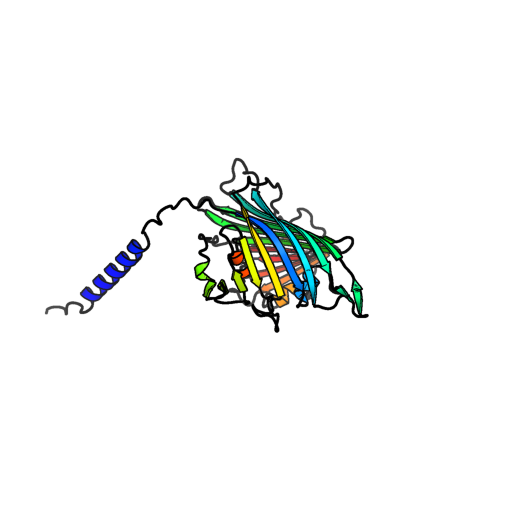LA A 1 84 ? -12.860 7.951 -24.268 1.00 64.44 84 ALA A N 1
ATOM 648 C CA . ALA A 1 84 ? -13.972 7.628 -25.178 1.00 64.44 84 ALA A CA 1
ATOM 649 C C . ALA A 1 84 ? -13.793 6.334 -26.006 1.00 64.44 84 ALA A C 1
ATOM 651 O O . ALA A 1 84 ? -14.739 5.862 -26.635 1.00 64.44 84 ALA A O 1
ATOM 652 N N . THR A 1 85 ? -12.580 5.780 -26.040 1.00 67.94 85 THR A N 1
ATOM 653 C CA . THR A 1 85 ? -12.218 4.555 -26.766 1.00 67.94 85 THR A CA 1
ATOM 654 C C . THR A 1 85 ? -11.641 3.460 -25.867 1.00 67.94 85 THR A C 1
ATOM 656 O O . THR A 1 85 ? -11.221 2.425 -26.381 1.00 67.94 85 THR A O 1
ATOM 659 N N . CYS A 1 86 ? -11.567 3.674 -24.553 1.00 71.25 86 CYS A N 1
ATOM 660 C CA . CYS A 1 86 ? -10.979 2.718 -23.623 1.00 71.25 86 CYS A CA 1
ATOM 661 C C . CYS A 1 86 ? -11.989 1.616 -23.310 1.00 71.25 86 CYS A C 1
ATOM 663 O O . CYS A 1 86 ? -13.158 1.876 -23.051 1.00 71.25 86 CYS A O 1
ATOM 665 N N . THR A 1 87 ? -11.530 0.366 -23.311 1.00 80.62 87 THR A N 1
ATOM 666 C CA . THR A 1 87 ? -12.321 -0.798 -22.872 1.00 80.62 87 THR A CA 1
ATOM 667 C C . THR A 1 87 ? -12.100 -1.120 -21.393 1.00 80.62 87 THR A C 1
ATOM 669 O O . THR A 1 87 ? -12.401 -2.229 -20.950 1.00 80.62 87 THR A O 1
ATOM 672 N N . THR A 1 88 ? -11.490 -0.189 -20.664 1.00 86.06 88 THR A N 1
ATOM 673 C CA . THR A 1 88 ? -11.043 -0.337 -19.283 1.00 86.06 88 THR A CA 1
ATOM 674 C C . THR A 1 88 ? -11.619 0.783 -18.440 1.00 86.06 88 THR A C 1
ATOM 676 O O . THR A 1 88 ? -11.741 1.914 -18.911 1.00 86.06 88 THR A O 1
ATOM 679 N N . THR A 1 89 ? -11.926 0.470 -17.190 1.00 89.25 89 THR A N 1
ATOM 680 C CA . THR A 1 89 ? -12.420 1.429 -16.200 1.00 89.25 89 THR A CA 1
ATOM 681 C C . THR A 1 89 ? -11.450 1.470 -15.034 1.00 89.25 89 THR A C 1
ATOM 683 O O . THR A 1 89 ? -11.023 0.413 -14.569 1.00 89.25 89 THR A O 1
ATOM 686 N N . THR A 1 90 ? -11.114 2.662 -14.551 1.00 91.50 90 THR A N 1
ATOM 687 C CA . THR A 1 90 ? -10.189 2.825 -13.426 1.00 91.50 90 THR A CA 1
ATOM 688 C C . THR A 1 90 ? -10.891 3.547 -12.288 1.00 91.50 90 THR A C 1
ATOM 690 O O . THR A 1 90 ? -11.357 4.675 -12.454 1.00 91.50 90 THR A O 1
ATOM 693 N N . SER A 1 91 ? -10.961 2.892 -11.135 1.00 91.56 91 SER A N 1
ATOM 694 C CA . SER A 1 91 ? -11.584 3.416 -9.920 1.00 91.56 91 SER A CA 1
ATOM 695 C C . SER A 1 91 ? -10.797 2.991 -8.689 1.00 91.56 91 SER A C 1
ATOM 697 O O . SER A 1 91 ? -9.893 2.157 -8.767 1.00 91.56 91 SER A O 1
ATOM 699 N N . GLY A 1 92 ? -11.088 3.592 -7.544 1.00 92.50 92 GLY A N 1
ATOM 700 C CA . GLY A 1 92 ? -10.319 3.328 -6.343 1.00 92.50 92 GLY A CA 1
ATOM 701 C C . GLY A 1 92 ? -10.759 4.136 -5.139 1.00 92.50 92 GLY A C 1
ATOM 702 O O . GLY A 1 92 ? -11.855 4.688 -5.108 1.00 92.50 92 GLY A O 1
ATOM 703 N N . ASN A 1 93 ? -9.867 4.224 -4.156 1.00 93.62 93 ASN A N 1
ATOM 704 C CA . ASN A 1 93 ? -10.084 4.984 -2.930 1.00 93.62 93 ASN A CA 1
ATOM 705 C C . ASN A 1 93 ? -8.921 5.942 -2.676 1.00 93.62 93 ASN A C 1
ATOM 707 O O . ASN A 1 93 ? -7.756 5.600 -2.896 1.00 93.62 93 ASN A O 1
ATOM 711 N N . MET A 1 94 ? -9.243 7.117 -2.147 1.00 94.94 94 MET A N 1
ATOM 712 C CA . MET A 1 94 ? -8.287 8.092 -1.640 1.00 94.94 94 MET A CA 1
ATOM 713 C C . MET A 1 94 ? -8.525 8.309 -0.150 1.00 94.94 94 MET A C 1
ATOM 715 O O . MET A 1 94 ? -9.626 8.665 0.263 1.00 94.94 94 MET A O 1
ATOM 719 N N . LEU A 1 95 ? -7.480 8.117 0.648 1.00 96.06 95 LEU A N 1
ATOM 720 C CA . LEU A 1 95 ? -7.430 8.456 2.059 1.00 96.06 95 LEU A CA 1
ATOM 721 C C . LEU A 1 95 ? -6.587 9.718 2.203 1.00 96.06 95 LEU A C 1
ATOM 723 O O . LEU A 1 95 ? -5.427 9.736 1.792 1.00 96.06 95 LEU A O 1
ATOM 727 N N . HIS A 1 96 ? -7.150 10.768 2.790 1.00 96.62 96 HIS A N 1
ATOM 728 C CA . HIS A 1 96 ? -6.437 12.029 2.986 1.00 96.62 96 HIS A CA 1
ATOM 729 C C . HIS A 1 96 ? -6.789 12.686 4.311 1.00 96.62 96 HIS A C 1
ATOM 731 O O . HIS A 1 96 ? -7.911 12.559 4.801 1.00 96.62 96 HIS A O 1
ATOM 737 N N . GLY A 1 97 ? -5.832 13.388 4.906 1.00 97.31 97 GLY A N 1
ATOM 738 C CA . GLY A 1 97 ? -6.075 14.143 6.129 1.00 97.31 97 GLY A CA 1
ATOM 739 C C . GLY A 1 97 ? -4.827 14.376 6.963 1.00 97.31 97 GLY A C 1
ATOM 740 O O . GLY A 1 97 ? -3.700 14.171 6.512 1.00 97.31 97 GLY A O 1
ATOM 741 N N . GLU A 1 98 ? -5.051 14.820 8.194 1.00 97.19 98 GLU A N 1
ATOM 742 C CA . GLU A 1 98 ? -3.994 15.213 9.119 1.00 97.19 98 GLU A CA 1
ATOM 743 C C . GLU A 1 98 ? -3.498 14.010 9.930 1.00 97.19 98 GLU A C 1
ATOM 745 O O . GLU A 1 98 ? -4.289 13.191 10.416 1.00 97.19 98 GLU A O 1
ATOM 750 N N . ILE A 1 99 ? -2.178 13.941 10.116 1.00 97.19 99 ILE A N 1
ATOM 751 C CA . ILE A 1 99 ? -1.542 13.056 11.089 1.00 97.19 99 ILE A CA 1
ATOM 752 C C . ILE A 1 99 ? -0.668 13.891 12.024 1.00 97.19 99 ILE A C 1
ATOM 754 O O . ILE A 1 99 ? 0.189 14.664 11.593 1.00 97.19 99 ILE A O 1
ATOM 758 N N . ILE A 1 100 ? -0.882 13.708 13.326 1.00 97.25 100 ILE A N 1
ATOM 759 C CA . ILE A 1 100 ? -0.136 14.386 14.387 1.00 97.25 100 ILE A CA 1
ATOM 760 C C . ILE A 1 100 ? 0.689 13.348 15.140 1.00 97.25 100 ILE A C 1
ATOM 762 O O . ILE A 1 100 ? 0.137 12.510 15.854 1.00 97.25 100 ILE A O 1
ATOM 766 N N . ILE A 1 101 ? 2.010 13.439 15.024 1.00 96.50 101 ILE A N 1
ATOM 767 C CA . ILE A 1 101 ? 2.961 12.543 15.676 1.00 96.50 101 ILE A CA 1
ATOM 768 C C . ILE A 1 101 ? 3.495 13.210 16.947 1.00 96.50 101 ILE A C 1
ATOM 770 O O . ILE A 1 101 ? 4.139 14.262 16.907 1.00 96.50 101 ILE A O 1
ATOM 774 N N . THR A 1 102 ? 3.211 12.594 18.089 1.00 96.25 102 THR A N 1
ATOM 775 C CA . THR A 1 102 ? 3.639 13.015 19.430 1.00 96.25 102 THR A CA 1
ATOM 776 C C . THR A 1 102 ? 4.563 11.977 20.062 1.00 96.25 102 THR A C 1
ATOM 778 O O . THR A 1 102 ? 4.825 10.936 19.471 1.00 96.25 102 THR A O 1
ATOM 781 N N . GLU A 1 103 ? 5.068 12.257 21.268 1.00 95.00 103 GLU A N 1
ATOM 782 C CA . GLU A 1 103 ? 6.007 11.368 21.983 1.00 95.00 103 GLU A CA 1
ATOM 783 C C . GLU A 1 103 ? 7.273 11.059 21.171 1.00 95.00 103 GLU A C 1
ATOM 785 O O . GLU A 1 103 ? 7.908 10.017 21.297 1.00 95.00 103 GLU A O 1
ATOM 790 N N . LEU A 1 104 ? 7.656 12.012 20.325 1.00 94.44 104 LEU A N 1
ATOM 791 C CA . LEU A 1 104 ? 8.776 11.874 19.422 1.00 94.44 104 LEU A CA 1
ATOM 792 C C . LEU A 1 104 ? 10.068 12.228 20.162 1.00 94.44 104 LEU A C 1
ATOM 794 O O . LEU A 1 104 ? 10.377 13.404 20.348 1.00 94.44 104 LEU A O 1
ATOM 798 N N . PHE A 1 105 ? 10.814 11.221 20.606 1.00 95.12 105 PHE A N 1
ATOM 799 C CA . PHE A 1 105 ? 12.084 11.424 21.303 1.00 95.12 105 PHE A CA 1
ATOM 800 C C . PHE A 1 105 ? 13.267 11.232 20.366 1.00 95.12 105 PHE A C 1
ATOM 802 O O . PHE A 1 105 ? 13.403 10.192 19.723 1.00 95.12 105 PHE A O 1
ATOM 809 N N . ASP A 1 106 ? 14.170 12.205 20.325 1.00 92.62 106 ASP A N 1
ATOM 810 C CA . ASP A 1 106 ? 15.449 12.013 19.647 1.00 92.62 106 ASP A CA 1
ATOM 811 C C . ASP A 1 106 ? 16.434 11.190 20.497 1.00 92.62 106 ASP A C 1
ATOM 813 O O . ASP A 1 106 ? 16.165 10.796 21.642 1.00 92.62 106 ASP A O 1
ATOM 817 N N . PHE A 1 107 ? 17.618 10.920 19.945 1.00 91.12 107 PHE A N 1
ATOM 818 C CA . PHE A 1 107 ? 18.663 10.174 20.649 1.00 91.12 107 PHE A CA 1
ATOM 819 C C . PHE A 1 107 ? 19.183 10.875 21.920 1.00 91.12 107 PHE A C 1
ATOM 821 O O . PHE A 1 107 ? 19.692 10.194 22.812 1.00 91.12 107 PHE A O 1
ATOM 828 N N . GLU A 1 108 ? 18.975 12.189 22.058 1.00 94.38 108 GLU A N 1
ATOM 829 C CA . GLU A 1 108 ? 19.312 12.997 23.239 1.00 94.38 108 GLU A CA 1
ATOM 830 C C . GLU A 1 108 ? 18.158 13.097 24.264 1.00 94.38 108 GLU A C 1
ATOM 832 O O . GLU A 1 108 ? 18.305 13.765 25.288 1.00 94.38 108 GLU A O 1
ATOM 837 N N . ASN A 1 109 ? 17.036 12.397 24.044 1.00 92.50 109 ASN A N 1
ATOM 838 C CA . ASN A 1 109 ? 15.801 12.458 24.846 1.00 92.50 109 ASN A CA 1
ATOM 839 C C . ASN A 1 109 ? 15.101 13.826 24.844 1.00 92.50 109 ASN A C 1
ATOM 841 O O . ASN A 1 109 ? 14.383 14.158 25.792 1.00 92.50 109 ASN A O 1
ATOM 845 N N . ARG A 1 110 ? 15.274 14.629 23.796 1.00 92.62 110 ARG A N 1
ATOM 846 C CA . ARG A 1 110 ? 14.468 15.839 23.607 1.00 92.62 110 ARG A CA 1
ATOM 847 C C . ARG A 1 110 ? 13.128 15.443 22.997 1.00 92.62 110 ARG A C 1
ATOM 849 O O . ARG A 1 110 ? 13.081 14.622 22.084 1.00 92.62 110 ARG A O 1
ATOM 856 N N . LEU A 1 111 ? 12.052 16.022 23.525 1.00 94.06 111 LEU A N 1
ATOM 857 C CA . LEU A 1 111 ? 10.692 15.770 23.058 1.00 94.06 111 LEU A CA 1
ATOM 858 C C . LEU A 1 111 ? 10.362 16.683 21.874 1.00 94.06 111 LEU A C 1
ATOM 860 O O . LEU A 1 111 ? 10.515 17.902 21.963 1.00 94.06 111 LEU A O 1
ATOM 864 N N . GLY A 1 112 ? 9.872 16.080 20.800 1.00 91.75 112 GLY A N 1
ATOM 865 C CA . GLY A 1 112 ? 9.368 16.739 19.607 1.00 91.75 112 GLY A CA 1
ATOM 866 C C . GLY A 1 112 ? 7.894 16.437 19.343 1.00 91.75 112 GLY A C 1
ATOM 867 O O . GLY A 1 112 ? 7.254 15.624 20.017 1.00 91.75 112 GLY A O 1
ATOM 868 N N . ARG A 1 113 ? 7.368 17.121 18.329 1.00 94.44 113 ARG A N 1
ATOM 869 C CA . ARG A 1 113 ? 6.046 16.913 17.735 1.00 94.44 113 ARG A CA 1
ATOM 870 C C . ARG A 1 113 ? 6.152 17.221 16.247 1.00 94.44 113 ARG A C 1
ATOM 872 O O . ARG A 1 113 ? 6.813 18.193 15.885 1.00 94.44 113 ARG A O 1
ATOM 879 N N . VAL A 1 114 ? 5.506 16.410 15.420 1.00 94.44 114 VAL A N 1
ATOM 880 C CA . VAL A 1 114 ? 5.430 16.604 13.969 1.00 94.44 114 VAL A CA 1
ATOM 881 C C . VAL A 1 114 ? 3.963 16.579 13.559 1.00 94.44 114 VAL A C 1
ATOM 883 O O . VAL A 1 114 ? 3.189 15.759 14.044 1.00 94.44 114 VAL A O 1
ATOM 886 N N . GLU A 1 115 ? 3.575 17.510 12.699 1.00 96.06 115 GLU A N 1
ATOM 887 C CA . GLU A 1 115 ? 2.212 17.676 12.196 1.00 96.06 115 GLU A CA 1
ATOM 888 C C . GLU A 1 115 ? 2.296 17.750 10.677 1.00 96.06 115 GLU A C 1
ATOM 890 O O . GLU A 1 115 ? 3.087 18.529 10.141 1.00 96.06 115 GLU A O 1
ATOM 895 N N . GLY A 1 116 ? 1.510 16.932 9.988 1.00 95.94 116 GLY A N 1
ATOM 896 C CA . GLY A 1 116 ? 1.558 16.861 8.536 1.00 95.94 116 GLY A CA 1
ATOM 897 C C . GLY A 1 116 ? 0.295 16.288 7.927 1.00 95.94 116 GLY A C 1
ATOM 898 O O . GLY A 1 116 ? -0.648 15.916 8.627 1.00 95.94 116 GLY A O 1
ATOM 899 N N . ASN A 1 117 ? 0.296 16.217 6.602 1.00 97.56 117 ASN A N 1
ATOM 900 C CA . ASN A 1 117 ? -0.809 15.684 5.821 1.00 97.56 117 ASN A CA 1
ATOM 901 C C . ASN A 1 117 ? -0.385 14.400 5.120 1.00 97.56 117 ASN A C 1
ATOM 903 O O . ASN A 1 117 ? 0.696 14.328 4.532 1.00 97.56 117 ASN A O 1
ATOM 907 N N . LEU A 1 118 ? -1.267 13.408 5.162 1.00 96.81 118 LEU A N 1
ATOM 908 C CA . LEU A 1 118 ? -1.151 12.179 4.398 1.00 96.81 118 LEU A CA 1
ATOM 909 C C . LEU A 1 118 ? -2.114 12.233 3.215 1.00 96.81 118 LEU A C 1
ATOM 911 O O . LEU A 1 118 ? -3.277 12.590 3.381 1.00 96.81 118 LEU A O 1
ATOM 915 N N . ASN A 1 119 ? -1.634 11.806 2.053 1.00 96.00 119 ASN A N 1
ATOM 916 C CA . ASN A 1 119 ? -2.438 11.420 0.906 1.00 96.00 119 ASN A CA 1
ATOM 917 C C . ASN A 1 119 ? -2.039 10.004 0.494 1.00 96.00 119 ASN A C 1
ATOM 919 O O . ASN A 1 119 ? -0.895 9.751 0.115 1.00 96.00 119 ASN A O 1
ATOM 923 N N . PHE A 1 120 ? -2.991 9.086 0.557 1.00 95.50 120 PHE A N 1
ATOM 924 C CA . PHE A 1 120 ? -2.841 7.717 0.098 1.00 95.50 120 PHE A CA 1
ATOM 925 C C . PHE A 1 120 ? -3.916 7.426 -0.944 1.00 95.50 120 PHE A C 1
ATOM 927 O O . PHE A 1 120 ? -5.102 7.595 -0.684 1.00 95.50 120 PHE A O 1
ATOM 934 N N . THR A 1 121 ? -3.513 7.002 -2.133 1.00 95.12 121 THR A N 1
ATOM 935 C CA . THR A 1 121 ? -4.415 6.686 -3.243 1.00 95.12 121 THR A CA 1
ATOM 936 C C . THR A 1 121 ? -4.181 5.254 -3.687 1.00 95.12 121 THR A C 1
ATOM 938 O O . THR A 1 121 ? -3.036 4.865 -3.892 1.00 95.12 121 THR A O 1
ATOM 941 N N . HIS A 1 122 ? -5.251 4.486 -3.865 1.00 94.94 122 HIS A N 1
ATOM 942 C CA . HIS A 1 122 ? -5.204 3.137 -4.416 1.00 94.94 122 HIS A CA 1
ATOM 943 C C . HIS A 1 122 ? -6.211 3.026 -5.559 1.00 94.94 122 HIS A C 1
ATOM 945 O O . HIS A 1 122 ? -7.414 3.100 -5.322 1.00 94.94 122 HIS A O 1
ATOM 951 N N . LEU A 1 123 ? -5.706 2.868 -6.782 1.00 93.94 123 LEU A N 1
ATOM 952 C CA . LEU A 1 123 ? -6.464 2.756 -8.025 1.00 93.94 123 LEU A CA 1
ATOM 953 C C . LEU A 1 123 ? -6.345 1.348 -8.605 1.00 93.94 123 LEU A C 1
ATOM 955 O O . LEU A 1 123 ? -5.262 0.766 -8.649 1.00 93.94 123 LEU A O 1
ATOM 959 N N . LEU A 1 124 ? -7.457 0.845 -9.122 1.00 93.69 124 LEU A N 1
ATOM 960 C CA . LEU A 1 124 ? -7.584 -0.439 -9.790 1.00 93.69 124 LEU A CA 1
ATOM 961 C C . LEU A 1 124 ? -8.118 -0.191 -11.198 1.00 93.69 124 LEU A C 1
ATOM 963 O O . LEU A 1 124 ? -9.160 0.438 -11.377 1.00 93.69 124 LEU A O 1
ATOM 967 N N . THR A 1 125 ? -7.412 -0.696 -12.203 1.00 93.06 125 THR A N 1
ATOM 968 C CA . THR A 1 125 ? -7.880 -0.692 -13.589 1.00 93.06 125 THR A CA 1
ATOM 969 C C . THR A 1 125 ? -8.460 -2.054 -13.923 1.00 93.06 125 THR A C 1
ATOM 971 O O . THR A 1 125 ? -7.771 -3.074 -13.851 1.00 93.06 125 THR A O 1
ATOM 974 N N . PHE A 1 126 ? -9.725 -2.060 -14.323 1.00 91.62 126 PHE A N 1
ATOM 975 C CA . PHE A 1 126 ? -10.477 -3.251 -14.672 1.00 91.62 126 PHE A CA 1
ATOM 976 C C . PHE A 1 126 ? -10.571 -3.413 -16.186 1.00 91.62 126 PHE A C 1
ATOM 978 O O . PHE A 1 126 ? -10.783 -2.459 -16.935 1.00 91.62 126 PHE A O 1
ATOM 985 N N . SER A 1 127 ? -10.449 -4.658 -16.632 1.00 90.88 127 SER A N 1
ATOM 986 C CA . SER A 1 127 ? -10.831 -5.079 -17.978 1.00 90.88 127 SER A CA 1
ATOM 987 C C . SER A 1 127 ? -12.354 -5.125 -18.138 1.00 90.88 127 SER A C 1
ATOM 989 O O . SER A 1 127 ? -13.104 -5.169 -17.162 1.00 90.88 127 SER A O 1
ATOM 991 N N . SER A 1 128 ? -12.829 -5.241 -19.380 1.00 85.31 128 SER A N 1
ATOM 992 C CA . SER A 1 128 ? -14.255 -5.439 -19.687 1.00 85.31 128 SER A CA 1
ATOM 993 C C . SER A 1 128 ? -14.877 -6.676 -19.024 1.00 85.31 128 SER A C 1
ATOM 995 O O . SER A 1 128 ? -16.089 -6.732 -18.836 1.00 85.31 128 SER A O 1
ATOM 997 N N . SER A 1 129 ? -14.055 -7.664 -18.655 1.00 87.44 129 SER A N 1
ATOM 998 C CA . SER A 1 129 ? -14.471 -8.881 -17.945 1.00 87.44 129 SER A CA 1
ATOM 999 C C . SER A 1 129 ? -14.346 -8.765 -16.418 1.00 87.44 129 SER A C 1
ATOM 1001 O O . SER A 1 129 ? -14.407 -9.782 -15.738 1.00 87.44 129 SER A O 1
ATOM 1003 N N . GLN A 1 130 ? -14.168 -7.551 -15.879 1.00 88.81 130 GLN A N 1
ATOM 1004 C CA . GLN A 1 130 ? -14.080 -7.257 -14.439 1.00 88.81 130 GLN A CA 1
ATOM 1005 C C . GLN A 1 130 ? -12.881 -7.904 -13.718 1.00 88.81 130 GLN A C 1
ATOM 1007 O O . GLN A 1 130 ? -12.884 -8.063 -12.501 1.00 88.81 130 GLN A O 1
ATOM 1012 N N . TYR A 1 131 ? -11.823 -8.246 -14.458 1.00 92.38 131 TYR A N 1
ATOM 1013 C CA . TYR A 1 131 ? -10.525 -8.591 -13.869 1.00 92.38 131 TYR A CA 1
ATOM 1014 C C . TYR A 1 131 ? -9.647 -7.353 -13.745 1.00 92.38 131 TYR A C 1
ATOM 1016 O O . TYR A 1 131 ? -9.623 -6.535 -14.670 1.00 92.38 131 TYR A O 1
ATOM 1024 N N . VAL A 1 132 ? -8.893 -7.264 -12.652 1.00 93.00 132 VAL A N 1
ATOM 1025 C CA . VAL A 1 132 ? -7.903 -6.211 -12.415 1.00 93.00 132 VAL A CA 1
ATOM 1026 C C . VAL A 1 132 ? -6.678 -6.487 -13.284 1.00 93.00 132 VAL A C 1
ATOM 1028 O O . VAL A 1 132 ? -6.060 -7.546 -13.180 1.00 93.00 132 VAL A O 1
ATOM 1031 N N . ILE A 1 133 ? -6.343 -5.545 -14.161 1.00 93.50 133 ILE A N 1
ATOM 1032 C CA . ILE A 1 133 ? -5.177 -5.633 -15.054 1.00 93.50 133 ILE A CA 1
ATOM 1033 C C . ILE A 1 133 ? -4.006 -4.783 -14.559 1.00 93.50 133 ILE A C 1
ATOM 1035 O O . ILE A 1 133 ? -2.855 -5.149 -14.782 1.00 93.50 133 ILE A O 1
ATOM 1039 N N . THR A 1 134 ? -4.292 -3.690 -13.848 1.00 93.00 134 THR A N 1
ATOM 1040 C CA . THR A 1 134 ? -3.273 -2.801 -13.285 1.00 93.00 134 THR A CA 1
ATOM 1041 C C . THR A 1 134 ? -3.732 -2.257 -11.936 1.00 93.00 134 THR A C 1
ATOM 1043 O O . THR A 1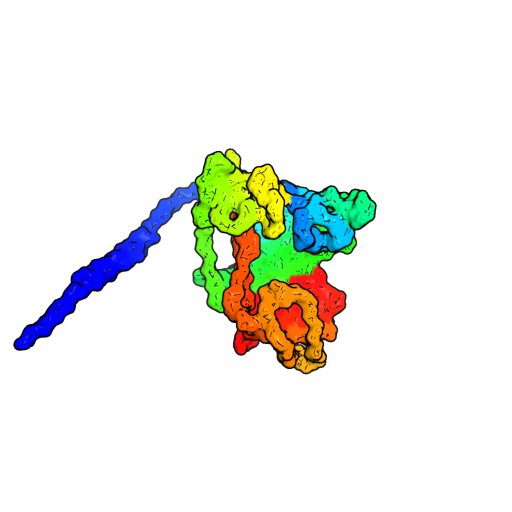 134 ? -4.880 -1.830 -11.812 1.00 93.00 134 THR A O 1
ATOM 1046 N N . GLU A 1 135 ? -2.836 -2.226 -10.953 1.00 93.81 135 GLU A N 1
ATOM 1047 C CA . GLU A 1 135 ? -3.018 -1.545 -9.665 1.00 93.81 135 GLU A CA 1
ATOM 1048 C C . GLU A 1 135 ? -2.014 -0.395 -9.559 1.00 93.81 135 GLU A C 1
ATOM 1050 O O . GLU A 1 135 ? -0.845 -0.547 -9.922 1.00 93.81 135 GLU A O 1
ATOM 1055 N N . GLN A 1 136 ? -2.452 0.762 -9.071 1.00 94.38 136 GLN A N 1
ATOM 1056 C CA . GLN A 1 136 ? -1.583 1.906 -8.803 1.00 94.38 136 GLN A CA 1
ATOM 1057 C C . GLN A 1 136 ? -1.785 2.377 -7.370 1.00 94.38 136 GLN A C 1
ATOM 1059 O O . GLN A 1 136 ? -2.913 2.594 -6.933 1.00 94.38 136 GLN A O 1
ATOM 1064 N N . VAL A 1 137 ? -0.688 2.541 -6.637 1.00 94.62 137 VAL A N 1
ATOM 1065 C CA . VAL A 1 137 ? -0.704 2.993 -5.246 1.00 94.62 137 VAL A CA 1
ATOM 1066 C C . VAL A 1 137 ? 0.204 4.201 -5.115 1.00 94.62 137 VAL A C 1
ATOM 1068 O O . VAL A 1 137 ? 1.380 4.135 -5.470 1.00 94.62 137 VAL A O 1
ATOM 1071 N N . TYR A 1 138 ? -0.332 5.302 -4.604 1.00 94.75 138 TYR A N 1
ATOM 1072 C CA . TYR A 1 138 ? 0.418 6.526 -4.354 1.00 94.75 138 TYR A CA 1
ATOM 1073 C C . TYR A 1 138 ? 0.385 6.832 -2.868 1.00 94.75 138 TYR A C 1
ATOM 1075 O O . TYR A 1 138 ? -0.686 6.929 -2.275 1.00 94.75 138 TYR A O 1
ATOM 1083 N N . PHE A 1 139 ? 1.558 7.017 -2.285 1.00 94.94 139 PHE A N 1
ATOM 1084 C CA . PHE A 1 139 ? 1.720 7.475 -0.918 1.00 94.94 139 PHE A CA 1
ATOM 1085 C C . PHE A 1 139 ? 2.470 8.797 -0.941 1.00 94.94 139 PHE A C 1
ATOM 1087 O O . PHE A 1 139 ? 3.513 8.921 -1.584 1.00 94.94 139 PHE A O 1
ATOM 1094 N N . HIS A 1 140 ? 1.943 9.782 -0.231 1.00 95.56 140 HIS A N 1
ATOM 1095 C CA . HIS A 1 140 ? 2.599 11.061 -0.046 1.00 95.56 140 HIS A CA 1
ATOM 1096 C C . HIS A 1 140 ? 2.291 11.593 1.350 1.00 95.56 140 HIS A C 1
ATOM 1098 O O . HIS A 1 140 ? 1.144 11.884 1.690 1.00 95.56 140 HIS A O 1
ATOM 1104 N N . TRP A 1 141 ? 3.338 11.714 2.151 1.00 95.25 141 TRP A N 1
ATOM 1105 C CA . TRP A 1 141 ? 3.344 12.307 3.475 1.00 95.25 141 TRP A CA 1
ATOM 1106 C C . TRP A 1 141 ? 4.195 13.574 3.448 1.00 95.25 141 TRP A C 1
ATOM 1108 O O . TRP A 1 141 ? 5.326 13.548 2.964 1.00 95.25 141 TRP A O 1
ATOM 1118 N N . SER A 1 142 ? 3.672 14.667 4.003 1.00 95.69 142 SER A N 1
ATOM 1119 C CA . SER A 1 142 ? 4.400 15.933 4.096 1.00 95.69 142 SER A CA 1
ATOM 1120 C C . SER A 1 142 ? 4.128 16.639 5.422 1.00 95.69 142 SER A C 1
ATOM 1122 O O . SER A 1 142 ? 2.976 16.877 5.796 1.00 95.69 142 SER A O 1
ATOM 1124 N N . ALA A 1 143 ? 5.205 16.998 6.118 1.00 93.88 143 ALA A N 1
ATOM 1125 C CA . ALA A 1 143 ? 5.211 17.695 7.396 1.00 93.88 143 ALA A CA 1
ATOM 1126 C C . ALA A 1 143 ? 6.340 18.737 7.442 1.00 93.88 143 ALA A C 1
ATOM 1128 O O . ALA A 1 143 ? 7.430 18.493 7.967 1.00 93.88 143 ALA A O 1
ATOM 1129 N N . GLY A 1 144 ? 6.077 19.926 6.894 1.00 88.50 144 GLY A N 1
ATOM 1130 C CA . GLY A 1 144 ? 7.074 20.995 6.814 1.00 88.50 144 GLY A CA 1
ATOM 1131 C C . GLY A 1 144 ? 8.247 20.587 5.923 1.00 88.50 144 GLY A C 1
ATOM 1132 O O . GLY A 1 144 ? 8.058 20.396 4.727 1.00 88.50 144 GLY A O 1
ATOM 1133 N N . ASP A 1 145 ? 9.433 20.439 6.516 1.00 85.81 145 ASP A N 1
ATOM 1134 C CA . ASP A 1 145 ? 10.663 20.050 5.810 1.00 85.81 145 ASP A CA 1
ATOM 1135 C C . ASP A 1 145 ? 10.859 18.521 5.728 1.00 85.81 145 ASP A C 1
ATOM 1137 O O . ASP A 1 145 ? 11.853 18.054 5.174 1.00 85.81 145 ASP A O 1
ATOM 1141 N N . ILE A 1 146 ? 9.949 17.733 6.315 1.00 88.06 146 ILE A N 1
ATOM 1142 C CA . ILE A 1 146 ? 9.965 16.268 6.246 1.00 88.06 146 ILE A CA 1
ATOM 1143 C C . ILE A 1 146 ? 8.940 15.830 5.206 1.00 88.06 146 ILE A C 1
ATOM 1145 O O . ILE A 1 146 ? 7.748 16.102 5.347 1.00 88.06 146 ILE A O 1
ATOM 1149 N N . GLU A 1 147 ? 9.396 15.117 4.185 1.00 90.88 147 GLU A N 1
ATOM 1150 C CA . GLU A 1 147 ? 8.548 14.543 3.147 1.00 90.88 147 GLU A CA 1
ATOM 1151 C C . GLU A 1 147 ? 8.928 13.077 2.939 1.00 90.88 147 GLU A C 1
ATOM 1153 O O . GLU A 1 147 ? 10.096 12.703 3.032 1.00 90.88 147 GLU A O 1
ATOM 1158 N N . SER A 1 148 ? 7.929 12.240 2.680 1.00 90.81 148 SER A N 1
ATOM 1159 C CA . SER A 1 148 ? 8.133 10.876 2.208 1.00 90.81 148 SER A CA 1
ATOM 1160 C C . SER A 1 148 ? 7.070 10.568 1.173 1.00 90.81 148 SER A C 1
ATOM 1162 O O . SER A 1 148 ? 5.872 10.692 1.443 1.00 90.81 148 SER A O 1
ATOM 1164 N N . SER A 1 149 ? 7.488 10.188 -0.030 1.00 92.81 149 SER A N 1
ATOM 1165 C CA . SER A 1 149 ? 6.539 9.802 -1.060 1.00 92.81 149 SER A CA 1
ATOM 1166 C C . SER A 1 149 ? 7.068 8.698 -1.955 1.00 92.81 149 SER A C 1
ATOM 1168 O O . SER A 1 149 ? 8.266 8.569 -2.209 1.00 92.81 149 SER A O 1
ATOM 1170 N N . TRP A 1 150 ? 6.143 7.874 -2.426 1.00 93.44 150 TRP A N 1
ATOM 1171 C CA . TRP A 1 150 ? 6.428 6.820 -3.380 1.00 93.44 150 TRP A CA 1
ATOM 1172 C C . TRP A 1 150 ? 5.189 6.503 -4.210 1.00 93.44 150 TRP A C 1
ATOM 1174 O O . TRP A 1 150 ? 4.047 6.758 -3.818 1.00 93.44 150 TRP A O 1
ATOM 1184 N N . LYS A 1 151 ? 5.425 5.950 -5.396 1.00 94.88 151 LYS A N 1
ATOM 1185 C CA . LYS A 1 151 ? 4.384 5.542 -6.336 1.00 94.88 151 LYS A CA 1
ATOM 1186 C C . LYS A 1 151 ? 4.688 4.143 -6.848 1.00 94.88 151 LYS A C 1
ATOM 1188 O O . LYS A 1 151 ? 5.782 3.890 -7.342 1.00 94.88 151 LYS A O 1
ATOM 1193 N N . LEU A 1 152 ? 3.717 3.248 -6.733 1.00 94.25 152 LEU A N 1
ATOM 1194 C CA . LEU A 1 152 ? 3.793 1.852 -7.144 1.00 94.25 152 LEU A CA 1
ATOM 1195 C C . LEU A 1 152 ? 2.791 1.601 -8.272 1.00 94.25 152 LEU A C 1
ATOM 1197 O O . LEU A 1 152 ? 1.651 2.049 -8.210 1.00 94.25 152 LEU A O 1
ATOM 1201 N N . THR A 1 153 ? 3.210 0.869 -9.294 1.00 95.31 153 THR A N 1
ATOM 1202 C CA . THR A 1 153 ? 2.371 0.329 -10.365 1.00 95.31 153 THR A CA 1
ATOM 1203 C C . THR A 1 153 ? 2.612 -1.171 -10.459 1.00 95.31 153 THR A C 1
ATOM 1205 O O . THR A 1 153 ? 3.760 -1.616 -10.515 1.00 95.31 153 THR A O 1
ATOM 1208 N N . LEU A 1 154 ? 1.532 -1.943 -10.491 1.00 94.12 154 LEU A N 1
ATOM 1209 C CA . LEU A 1 154 ? 1.531 -3.396 -10.603 1.00 94.12 154 LEU A CA 1
ATOM 1210 C C . LEU A 1 154 ? 0.729 -3.772 -11.843 1.00 94.12 154 LEU A C 1
ATOM 1212 O O . LEU A 1 154 ? -0.440 -3.419 -11.943 1.00 94.12 154 LEU A O 1
ATOM 1216 N N . ASN A 1 155 ? 1.346 -4.477 -12.783 1.00 93.75 155 ASN A N 1
ATOM 1217 C CA . ASN A 1 155 ? 0.676 -5.025 -13.956 1.00 93.75 155 ASN A CA 1
ATOM 1218 C C . ASN A 1 155 ? 0.433 -6.518 -13.735 1.00 93.75 155 ASN A C 1
ATOM 1220 O O . ASN A 1 155 ? 1.371 -7.286 -13.502 1.00 93.75 155 ASN A O 1
ATOM 1224 N N . HIS A 1 156 ? -0.829 -6.928 -13.818 1.00 90.75 156 HIS A N 1
ATOM 1225 C CA . HIS A 1 156 ? -1.241 -8.308 -13.596 1.00 90.75 156 HIS A CA 1
ATOM 1226 C C . HIS A 1 156 ? -1.370 -9.046 -14.923 1.00 90.75 156 HIS A C 1
ATOM 1228 O O . HIS A 1 156 ? -2.303 -8.819 -15.695 1.00 90.75 156 HIS A O 1
ATOM 1234 N N . ASP A 1 157 ? -0.442 -9.971 -15.149 1.00 87.50 157 ASP A N 1
ATOM 1235 C CA . ASP A 1 157 ? -0.524 -10.977 -16.201 1.00 87.50 157 ASP A CA 1
ATOM 1236 C C . ASP A 1 157 ? -0.190 -12.362 -15.603 1.00 87.50 157 ASP A C 1
ATOM 1238 O O . ASP A 1 157 ? 0.960 -12.600 -15.217 1.00 87.50 157 ASP A O 1
ATOM 1242 N N . PRO A 1 158 ? -1.180 -13.261 -15.432 1.00 88.94 158 PRO A N 1
ATOM 1243 C CA . PRO A 1 158 ? -2.582 -13.094 -15.816 1.00 88.94 158 PRO A CA 1
ATOM 1244 C C . PRO A 1 158 ? -3.320 -12.037 -14.966 1.00 88.94 158 PRO A C 1
ATOM 1246 O O . PRO A 1 158 ? -2.929 -11.797 -13.820 1.00 88.94 158 PRO A O 1
ATOM 1249 N N . PRO A 1 159 ? -4.420 -11.445 -15.480 1.00 91.44 159 PRO A N 1
ATOM 1250 C CA . PRO A 1 159 ? -5.242 -10.496 -14.730 1.00 91.44 159 PRO A CA 1
ATOM 1251 C C . PRO A 1 159 ? -5.722 -11.052 -13.382 1.00 91.44 159 PRO A C 1
ATOM 1253 O O . PRO A 1 159 ? -6.130 -12.214 -13.278 1.00 91.44 159 PRO A O 1
ATOM 1256 N N . ARG A 1 160 ? -5.720 -10.209 -12.345 1.00 91.75 160 ARG A N 1
ATOM 1257 C CA . ARG A 1 160 ? -6.128 -10.576 -10.985 1.00 91.75 160 ARG A CA 1
ATOM 1258 C C . ARG A 1 160 ? -7.650 -10.653 -10.891 1.00 91.75 160 ARG A C 1
ATOM 1260 O O . ARG A 1 160 ? -8.378 -9.725 -11.245 1.00 91.75 160 ARG A O 1
ATOM 1267 N N . TRP A 1 161 ? -8.139 -11.771 -10.367 1.00 89.69 161 TRP A N 1
ATOM 1268 C CA . TRP A 1 161 ? -9.537 -11.916 -9.974 1.00 89.69 161 TRP A CA 1
ATOM 1269 C C . TRP A 1 161 ? -9.741 -11.355 -8.568 1.00 89.69 161 TRP A C 1
ATOM 1271 O O . TRP A 1 161 ? -9.029 -11.746 -7.641 1.00 89.69 161 TRP A O 1
ATOM 1281 N N . LEU A 1 162 ? -10.710 -10.453 -8.413 1.00 88.19 162 LEU A N 1
ATOM 1282 C CA . LEU A 1 162 ? -11.023 -9.808 -7.142 1.00 88.19 162 LEU A CA 1
ATOM 1283 C C . LEU A 1 162 ? -12.492 -10.076 -6.771 1.00 88.19 162 LEU A C 1
ATOM 1285 O O . LEU A 1 162 ? -13.364 -9.273 -7.099 1.00 88.19 162 LEU A O 1
ATOM 1289 N N . PRO A 1 163 ? -12.805 -11.227 -6.149 1.00 82.06 163 PRO A N 1
ATOM 1290 C CA . PRO A 1 163 ? -14.159 -11.495 -5.678 1.00 82.06 163 PRO A CA 1
ATOM 1291 C C . PRO A 1 163 ? -14.542 -10.551 -4.533 1.00 82.06 163 PRO A C 1
ATOM 1293 O O . PRO A 1 163 ? -13.674 -10.076 -3.796 1.00 82.06 163 PRO A O 1
ATOM 1296 N N . LYS A 1 164 ? -15.852 -10.338 -4.339 1.00 77.31 164 LYS A N 1
ATOM 1297 C CA . LYS A 1 164 ? -16.358 -9.657 -3.141 1.00 77.31 164 LYS A CA 1
ATOM 1298 C C . LYS A 1 164 ? -15.875 -10.426 -1.912 1.00 77.31 164 LYS A C 1
ATOM 1300 O O . LYS A 1 164 ? -16.088 -11.633 -1.796 1.00 77.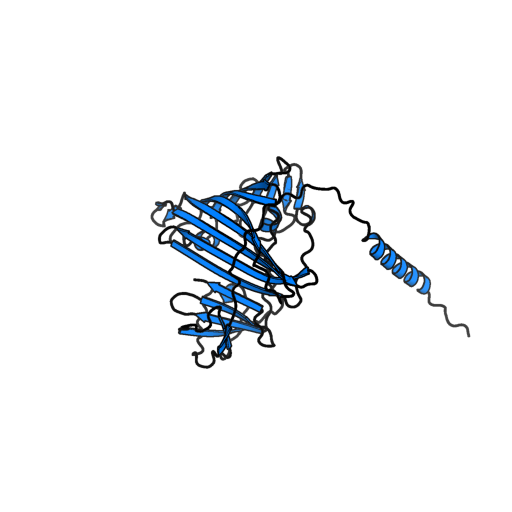31 164 LYS A O 1
ATOM 1305 N N . TYR A 1 165 ? -15.176 -9.719 -1.037 1.00 79.75 165 TYR A N 1
ATOM 1306 C CA . TYR A 1 165 ? -14.577 -10.292 0.153 1.00 79.75 165 TYR A CA 1
ATOM 1307 C C . TYR A 1 165 ? -15.635 -10.502 1.246 1.00 79.75 165 TYR A C 1
ATOM 1309 O O . TYR A 1 165 ? -16.392 -9.586 1.562 1.00 79.75 165 TYR A O 1
ATOM 1317 N N . ASP A 1 166 ? -15.670 -11.700 1.835 1.00 81.38 166 ASP A N 1
ATOM 1318 C CA . ASP A 1 166 ? -16.439 -11.987 3.049 1.00 81.38 166 ASP A CA 1
ATOM 1319 C C . ASP A 1 166 ? -15.509 -11.922 4.263 1.00 81.38 166 ASP A C 1
ATOM 1321 O O . ASP A 1 166 ? -14.558 -12.703 4.382 1.00 81.38 166 ASP A O 1
ATOM 1325 N N . ILE A 1 167 ? -15.813 -11.014 5.191 1.00 82.44 167 ILE A N 1
ATOM 1326 C CA . ILE A 1 167 ? -15.035 -10.794 6.411 1.00 82.44 167 ILE A CA 1
ATOM 1327 C C . ILE A 1 167 ? -14.855 -12.066 7.249 1.00 82.44 167 ILE A C 1
ATOM 1329 O O . ILE A 1 167 ? -13.813 -12.255 7.874 1.00 82.44 167 ILE A O 1
ATOM 1333 N N . ASN A 1 168 ? -15.796 -13.007 7.195 1.00 82.56 168 ASN A N 1
ATOM 1334 C CA . ASN A 1 168 ? -15.726 -14.255 7.960 1.00 82.56 168 ASN A CA 1
ATOM 1335 C C . ASN A 1 168 ? -14.661 -15.241 7.441 1.00 82.56 168 ASN A C 1
ATOM 1337 O O . ASN A 1 168 ? -14.374 -16.261 8.085 1.00 82.56 168 ASN A O 1
ATOM 1341 N N . THR A 1 169 ? -14.062 -14.953 6.280 1.00 85.06 169 THR A N 1
ATOM 1342 C CA . THR A 1 169 ? -13.016 -15.791 5.681 1.00 85.06 169 THR A CA 1
ATOM 1343 C C . THR A 1 169 ? -11.639 -15.551 6.297 1.00 85.06 169 THR A C 1
ATOM 1345 O O . THR A 1 169 ? -10.917 -16.525 6.506 1.00 85.06 169 THR A O 1
ATOM 1348 N N . LEU A 1 170 ? -11.281 -14.308 6.656 1.00 87.62 170 LEU A N 1
ATOM 1349 C CA . LEU A 1 170 ? -10.014 -14.005 7.352 1.00 87.62 170 LEU A CA 1
ATOM 1350 C C . LEU A 1 170 ? -10.185 -13.792 8.848 1.00 87.62 170 LEU A C 1
ATOM 1352 O O . LEU A 1 170 ? -9.195 -13.868 9.574 1.00 87.62 170 LEU A O 1
ATOM 1356 N N . PHE A 1 171 ? -11.411 -13.568 9.316 1.00 91.81 171 PHE A N 1
ATOM 1357 C CA . PHE A 1 171 ? -11.691 -13.366 10.729 1.00 91.81 171 PHE A CA 1
ATOM 1358 C C . PHE A 1 171 ? -12.540 -14.502 11.305 1.00 91.81 171 PHE A C 1
ATOM 1360 O O . PHE A 1 171 ? -13.290 -15.178 10.597 1.00 91.81 171 PHE A O 1
ATOM 1367 N N . VAL A 1 172 ? -12.373 -14.763 12.597 1.00 92.38 172 VAL A N 1
ATOM 1368 C CA . VAL A 1 172 ? -13.159 -15.720 13.375 1.00 92.38 172 VAL A CA 1
ATOM 1369 C C . VAL A 1 172 ? -13.908 -14.973 14.470 1.00 92.38 172 VAL A C 1
ATOM 1371 O O . VAL A 1 172 ? -13.356 -14.099 15.131 1.00 92.38 172 VAL A O 1
ATOM 1374 N N . GLU A 1 173 ? -15.183 -15.296 14.649 1.00 92.62 173 GLU A N 1
ATOM 1375 C CA . GLU A 1 173 ? -16.005 -14.689 15.692 1.00 92.62 173 GLU A CA 1
ATOM 1376 C C . GLU A 1 173 ? -15.641 -15.241 17.077 1.00 92.62 173 GLU A C 1
ATOM 1378 O O . GLU A 1 173 ? -15.529 -16.453 17.277 1.00 92.62 173 GLU A O 1
ATOM 1383 N N . THR A 1 174 ? -15.460 -14.335 18.037 1.00 91.50 174 THR A N 1
ATOM 1384 C CA . THR A 1 174 ? -15.138 -14.609 19.442 1.00 91.50 174 THR A CA 1
ATOM 1385 C C . THR A 1 174 ? -16.045 -13.788 20.362 1.00 91.50 174 THR A C 1
ATOM 1387 O O . THR A 1 174 ? -16.740 -12.874 19.921 1.00 91.50 174 THR A O 1
ATOM 1390 N N . GLU A 1 175 ? -15.992 -14.044 21.672 1.00 90.06 175 GLU A N 1
ATOM 1391 C CA . GLU A 1 175 ? -16.717 -13.236 22.667 1.00 90.06 175 GLU A CA 1
ATOM 1392 C C . GLU A 1 175 ? -16.302 -11.751 22.670 1.00 90.06 175 GLU A C 1
ATOM 1394 O O . GLU A 1 175 ? -17.061 -10.897 23.130 1.00 90.06 175 GLU A O 1
ATOM 1399 N N . LEU A 1 176 ? -15.102 -11.431 22.172 1.00 88.81 176 LEU A N 1
ATOM 1400 C CA . LEU A 1 176 ? -14.556 -10.072 22.147 1.00 88.81 176 LEU A CA 1
ATOM 1401 C C . LEU A 1 176 ? -14.817 -9.332 20.827 1.00 88.81 176 LEU A C 1
ATOM 1403 O O . LEU A 1 176 ? -14.596 -8.119 20.781 1.00 88.81 176 LEU A O 1
ATOM 1407 N N . GLY A 1 177 ? -15.258 -10.035 19.780 1.00 91.62 177 GLY A N 1
ATOM 1408 C CA . GLY A 1 177 ? -15.393 -9.524 18.414 1.00 91.62 177 GLY A CA 1
ATOM 1409 C C . GLY A 1 177 ? -14.808 -10.475 17.367 1.00 91.62 177 GLY A C 1
ATOM 1410 O O . GLY A 1 177 ? -14.623 -11.664 17.625 1.00 91.62 177 GLY A O 1
ATOM 1411 N N . LEU A 1 178 ? -14.512 -9.949 16.180 1.00 93.44 178 LEU A N 1
ATOM 1412 C CA . LEU A 1 178 ? -13.886 -10.697 15.088 1.00 93.44 178 LEU A CA 1
ATOM 1413 C C . LEU A 1 178 ? -12.360 -10.638 15.225 1.00 93.44 178 LEU A C 1
ATOM 1415 O O . LEU A 1 178 ? -11.780 -9.557 15.168 1.00 93.44 178 LEU A O 1
ATOM 1419 N N . GLU A 1 179 ? -11.717 -11.787 15.392 1.00 93.31 179 GLU A N 1
ATOM 1420 C CA . GLU A 1 179 ? -10.265 -11.912 15.538 1.00 93.31 179 GLU A CA 1
ATOM 1421 C C . GLU A 1 179 ? -9.631 -12.467 14.259 1.00 93.31 179 GLU A C 1
ATOM 1423 O O . GLU A 1 179 ? -10.206 -13.316 13.578 1.00 93.31 179 GLU A O 1
ATOM 1428 N N . SER A 1 180 ? -8.446 -11.983 13.904 1.00 92.06 180 SER A N 1
ATOM 1429 C CA . SER A 1 180 ? -7.663 -12.465 12.765 1.00 92.06 180 SER A CA 1
ATOM 1430 C C . SER A 1 180 ? -7.373 -13.968 12.849 1.00 92.06 180 SER A C 1
ATOM 1432 O O . SER A 1 180 ? -6.820 -14.439 13.839 1.00 92.06 180 SER A O 1
ATOM 1434 N N . ARG A 1 181 ? -7.652 -14.728 11.783 1.00 88.38 181 ARG A N 1
ATOM 1435 C CA . ARG A 1 181 ? -7.307 -16.163 11.693 1.00 88.38 181 ARG A CA 1
ATOM 1436 C C . ARG A 1 181 ? -5.814 -16.412 11.476 1.00 88.38 181 ARG A C 1
ATOM 1438 O O . ARG A 1 181 ? -5.318 -17.474 11.844 1.00 88.38 181 ARG A O 1
ATOM 1445 N N . ALA A 1 182 ? -5.131 -15.485 10.808 1.00 82.88 182 ALA A N 1
ATOM 1446 C CA . ALA A 1 182 ? -3.720 -15.577 10.451 1.00 82.88 182 ALA A CA 1
ATOM 1447 C C . ALA A 1 182 ? -3.123 -14.180 10.227 1.00 82.88 182 ALA A C 1
ATOM 1449 O O . ALA A 1 182 ? -3.845 -13.247 9.875 1.00 82.88 182 ALA A O 1
ATOM 1450 N N . GLY A 1 183 ? -1.799 -14.067 10.361 1.00 79.56 183 GLY A N 1
ATOM 1451 C CA . GLY A 1 183 ? -1.077 -12.801 10.223 1.00 79.56 183 GLY A CA 1
ATOM 1452 C C . GLY A 1 183 ? -0.949 -12.046 11.552 1.00 79.56 183 GLY A C 1
ATOM 1453 O O . GLY A 1 183 ? -1.013 -12.681 12.607 1.00 79.56 183 GLY A O 1
ATOM 1454 N N . PRO A 1 184 ? -0.715 -10.720 11.518 1.00 81.62 184 PRO A N 1
ATOM 1455 C CA . PRO A 1 184 ? -0.647 -9.915 12.732 1.00 81.62 184 PRO A CA 1
ATOM 1456 C C . PRO A 1 184 ? -1.992 -9.926 13.463 1.00 81.62 184 PRO A C 1
ATOM 1458 O O . PRO A 1 184 ? -3.050 -9.928 12.829 1.00 81.62 184 PRO A O 1
ATOM 1461 N N . GLU A 1 185 ? -1.935 -9.932 14.795 1.00 89.75 185 GLU A N 1
ATOM 1462 C CA . GLU A 1 185 ? -3.128 -9.992 15.638 1.00 89.75 185 GLU A CA 1
ATOM 1463 C C . GLU A 1 185 ? -3.988 -8.738 15.430 1.00 89.75 185 GLU A C 1
ATOM 1465 O O . GLU A 1 185 ? -3.525 -7.604 15.593 1.00 89.75 185 GLU A O 1
ATOM 1470 N N . LEU A 1 186 ? -5.249 -8.951 15.051 1.00 93.25 186 LEU A N 1
ATOM 1471 C CA . LEU A 1 186 ? -6.222 -7.893 14.816 1.00 93.25 186 LEU A CA 1
ATOM 1472 C C . LEU A 1 186 ? -7.580 -8.300 15.393 1.00 93.25 186 LEU A C 1
ATOM 1474 O O . LEU A 1 186 ? -8.085 -9.382 15.101 1.00 93.25 186 LEU A O 1
ATOM 1478 N N . LEU A 1 187 ? -8.174 -7.420 16.198 1.00 94.88 187 LEU A N 1
ATOM 1479 C CA . LEU A 1 187 ? -9.501 -7.578 16.787 1.00 94.88 187 LEU A CA 1
ATOM 1480 C C . LEU A 1 187 ? -10.423 -6.444 16.324 1.00 94.88 187 LEU A C 1
ATOM 1482 O O . LEU A 1 187 ? -10.172 -5.271 16.606 1.00 94.88 187 LEU A O 1
ATOM 1486 N N . ILE A 1 188 ? -11.525 -6.806 15.671 1.00 95.31 188 ILE A N 1
ATOM 1487 C CA . ILE A 1 188 ? -12.562 -5.888 15.198 1.00 95.31 188 ILE A CA 1
ATOM 1488 C C . ILE A 1 188 ? -13.777 -5.983 16.117 1.00 95.31 188 ILE A C 1
ATOM 1490 O O . ILE A 1 188 ? -14.359 -7.053 16.312 1.00 95.31 188 ILE A O 1
ATOM 1494 N N . LYS A 1 189 ? -14.207 -4.837 16.637 1.00 95.19 189 LYS A N 1
ATOM 1495 C CA . LYS A 1 189 ? -15.481 -4.674 17.341 1.00 95.19 189 LYS A CA 1
ATOM 1496 C C . LYS A 1 189 ? -16.412 -3.825 16.494 1.00 95.19 189 LYS A C 1
ATOM 1498 O O . LYS A 1 189 ? -16.019 -2.752 16.049 1.00 95.19 189 LYS A O 1
ATOM 1503 N N . SER A 1 190 ? -17.655 -4.259 16.342 1.00 92.69 190 SER A N 1
ATOM 1504 C CA . SER A 1 190 ? -18.670 -3.546 15.557 1.00 92.69 190 SER A CA 1
ATOM 1505 C C . SER A 1 190 ? -19.768 -3.030 16.490 1.00 92.69 190 SER A C 1
ATOM 1507 O O . SER A 1 190 ? -20.788 -3.701 16.653 1.00 92.69 190 SER A O 1
ATOM 1509 N N . PRO A 1 191 ? -19.564 -1.887 17.180 1.00 90.94 191 PRO A N 1
ATOM 1510 C CA . PRO A 1 191 ? -20.556 -1.340 18.113 1.00 90.94 191 PRO A CA 1
ATOM 1511 C C . PRO A 1 191 ? -21.887 -0.981 17.433 1.00 90.94 191 PRO A C 1
ATOM 1513 O O . PRO A 1 191 ? -22.930 -0.955 18.086 1.00 90.94 191 PRO A O 1
ATOM 1516 N N . SER A 1 192 ? -21.858 -0.714 16.129 1.00 91.06 192 SER A N 1
ATOM 1517 C CA . SER A 1 192 ? -23.016 -0.448 15.280 1.00 91.06 192 SER A CA 1
ATOM 1518 C C . SER A 1 192 ? -22.715 -0.879 13.842 1.00 91.06 192 SER A C 1
ATOM 1520 O O . SER A 1 192 ? -21.577 -1.182 13.496 1.00 91.06 192 SER A O 1
ATOM 1522 N N . THR A 1 193 ? -23.728 -0.892 12.973 1.00 87.06 193 THR A N 1
ATOM 1523 C CA . THR A 1 193 ? -23.553 -1.247 11.552 1.00 87.06 193 THR A CA 1
ATOM 1524 C C . THR A 1 193 ? -22.681 -0.255 10.784 1.00 87.06 193 THR A C 1
ATOM 1526 O O . THR A 1 193 ? -22.110 -0.610 9.762 1.00 87.06 193 THR A O 1
ATOM 1529 N N . ASN A 1 194 ? -22.579 0.984 11.266 1.00 93.25 194 ASN A N 1
ATOM 1530 C CA . ASN A 1 194 ? -21.861 2.079 10.621 1.00 93.25 194 ASN A CA 1
ATOM 1531 C C . ASN A 1 194 ? -20.505 2.400 11.272 1.00 93.25 194 ASN A C 1
ATOM 1533 O O . ASN A 1 194 ? -19.918 3.439 10.974 1.00 93.25 194 ASN A O 1
ATOM 1537 N N . GLN A 1 195 ? -20.019 1.567 12.193 1.00 95.19 195 GLN A N 1
ATOM 1538 C CA . GLN A 1 195 ? -18.756 1.814 12.879 1.00 95.19 195 GLN A CA 1
ATOM 1539 C C . GLN A 1 195 ? -18.046 0.509 13.223 1.00 95.19 195 GLN A C 1
ATOM 1541 O O . GLN A 1 195 ? -18.657 -0.429 13.735 1.00 95.19 195 GLN A O 1
ATOM 1546 N N . ARG A 1 196 ? -16.728 0.485 13.012 1.00 95.50 196 ARG A N 1
ATOM 1547 C CA . ARG A 1 196 ? -15.832 -0.564 13.502 1.00 95.50 196 ARG A CA 1
ATOM 1548 C C . ARG A 1 196 ? -14.710 0.048 14.327 1.00 95.50 196 ARG A C 1
ATOM 1550 O O . ARG A 1 196 ? -14.165 1.086 13.967 1.00 95.50 196 ARG A O 1
ATOM 1557 N N . ILE A 1 197 ? -14.361 -0.616 15.420 1.00 96.81 197 ILE A N 1
ATOM 1558 C CA . ILE A 1 197 ? -13.192 -0.322 16.244 1.00 96.81 197 ILE A CA 1
ATOM 1559 C C . ILE A 1 197 ? -12.187 -1.443 16.004 1.00 96.81 197 ILE A C 1
ATOM 1561 O O . ILE A 1 197 ? -12.491 -2.607 16.262 1.00 96.81 197 ILE A O 1
ATOM 1565 N N . ILE A 1 198 ? -11.011 -1.086 15.509 1.00 96.25 198 ILE A N 1
ATOM 1566 C CA . ILE A 1 198 ? -9.941 -2.005 15.141 1.00 96.25 198 ILE A CA 1
ATOM 1567 C C . ILE A 1 198 ? -8.810 -1.861 16.156 1.00 96.25 198 ILE A C 1
ATOM 1569 O O . ILE A 1 198 ? -8.209 -0.796 16.277 1.00 96.25 198 ILE A O 1
ATOM 1573 N N . HIS A 1 199 ? -8.523 -2.940 16.876 1.00 96.31 199 HIS A N 1
ATOM 1574 C CA . HIS A 1 199 ? -7.299 -3.102 17.653 1.00 96.31 199 HIS A CA 1
ATOM 1575 C C . HIS A 1 199 ? -6.329 -3.917 16.803 1.00 96.31 199 HIS A C 1
ATOM 1577 O O . HIS A 1 199 ? -6.674 -5.041 16.440 1.00 96.31 199 HIS A O 1
ATOM 1583 N N . ALA A 1 200 ? -5.158 -3.387 16.470 1.00 93.69 200 ALA A N 1
ATOM 1584 C CA . ALA A 1 200 ? -4.268 -4.054 15.525 1.00 93.69 200 ALA A CA 1
ATOM 1585 C C . ALA A 1 200 ? -2.795 -3.962 15.916 1.00 93.69 200 ALA A C 1
ATOM 1587 O O . ALA A 1 200 ? -2.353 -2.979 16.515 1.00 93.69 200 ALA A O 1
ATOM 1588 N N . CYS A 1 201 ? -2.054 -4.998 15.534 1.00 92.62 201 CYS A N 1
ATOM 1589 C CA . CYS A 1 201 ? -0.609 -5.067 15.659 1.00 92.62 201 CYS A CA 1
ATOM 1590 C C . CYS A 1 201 ? 0.094 -4.749 14.350 1.00 92.62 201 CYS A C 1
ATOM 1592 O O . CYS A 1 201 ? -0.294 -5.235 13.280 1.00 92.62 201 CYS A O 1
ATOM 1594 N N . LEU A 1 202 ? 1.153 -3.948 14.441 1.00 90.62 202 LEU A N 1
ATOM 1595 C CA . LEU A 1 202 ? 2.082 -3.770 13.339 1.00 90.62 202 LEU A CA 1
ATOM 1596 C C . LEU A 1 202 ? 2.833 -5.088 13.090 1.00 90.62 202 LEU A C 1
ATOM 1598 O O . LEU A 1 202 ? 3.056 -5.864 14.029 1.00 90.62 202 LEU A O 1
ATOM 1602 N N . PRO A 1 203 ? 3.237 -5.363 11.837 1.00 86.12 203 PRO A N 1
ATOM 1603 C CA . PRO A 1 203 ? 4.169 -6.447 11.556 1.00 86.12 203 PRO A CA 1
ATOM 1604 C C . PRO A 1 203 ? 5.411 -6.328 12.443 1.00 86.12 203 PRO A C 1
ATOM 1606 O O . PRO A 1 203 ? 5.884 -5.224 12.706 1.00 86.12 203 PRO A O 1
ATOM 1609 N N . ASP A 1 204 ? 5.905 -7.465 12.929 1.00 83.00 204 ASP A N 1
ATOM 1610 C CA . ASP A 1 204 ? 7.113 -7.575 13.755 1.00 83.00 204 ASP A CA 1
ATOM 1611 C C . ASP A 1 204 ? 7.102 -6.805 15.095 1.00 83.00 204 ASP A C 1
ATOM 1613 O O . ASP A 1 204 ? 8.123 -6.735 15.786 1.00 83.00 204 ASP A O 1
ATOM 1617 N N . SER A 1 205 ? 5.941 -6.306 15.542 1.00 85.38 205 SER A N 1
ATOM 1618 C CA . SER A 1 205 ? 5.786 -5.770 16.898 1.00 85.38 205 SER A CA 1
ATOM 1619 C C . SER A 1 205 ? 5.731 -6.899 17.932 1.00 85.38 205 SER A C 1
ATOM 1621 O O . SER A 1 205 ? 4.717 -7.567 18.130 1.00 85.38 205 SER A O 1
ATOM 1623 N N . PHE A 1 206 ? 6.855 -7.122 18.617 1.00 80.56 206 PHE A N 1
ATOM 1624 C CA . PHE A 1 206 ? 7.038 -8.259 19.527 1.00 80.56 206 PHE A CA 1
ATOM 1625 C C . PHE A 1 206 ? 6.110 -8.256 20.755 1.00 80.56 206 PHE A C 1
ATOM 1627 O O . PHE A 1 206 ? 5.775 -9.316 21.282 1.00 80.56 206 PHE A O 1
ATOM 1634 N N . LEU A 1 207 ? 5.742 -7.076 21.260 1.00 83.56 207 LEU A N 1
ATOM 1635 C CA . LEU A 1 207 ? 4.934 -6.941 22.481 1.00 83.56 207 LEU A CA 1
ATOM 1636 C C . LEU A 1 207 ? 3.443 -6.757 22.199 1.00 83.56 207 LEU A C 1
ATOM 1638 O O . LEU A 1 207 ? 2.647 -6.753 23.145 1.00 83.56 207 LEU A O 1
ATOM 1642 N N . CYS A 1 208 ? 3.075 -6.602 20.930 1.00 87.31 208 CYS A N 1
ATOM 1643 C CA . CYS A 1 208 ? 1.711 -6.307 20.565 1.00 87.31 208 CYS A CA 1
ATOM 1644 C C . CYS A 1 208 ? 0.795 -7.522 20.712 1.00 87.31 208 CYS A C 1
ATOM 1646 O O . CYS A 1 208 ? 1.172 -8.669 20.476 1.00 87.31 208 CYS A O 1
ATOM 1648 N N . LYS A 1 209 ? -0.431 -7.227 21.135 1.00 85.88 209 LYS A N 1
ATOM 1649 C CA . LYS A 1 209 ? -1.569 -8.144 21.217 1.00 85.88 209 LYS A CA 1
ATOM 1650 C C . LYS A 1 209 ? -2.854 -7.328 21.221 1.00 85.88 209 LYS A C 1
ATOM 1652 O O . LYS A 1 209 ? -2.834 -6.150 21.559 1.00 85.88 209 LYS A O 1
ATOM 1657 N N . SER A 1 210 ? -4.006 -7.936 20.985 1.00 79.69 210 SER A N 1
ATOM 1658 C CA . SER A 1 210 ? -5.317 -7.260 20.990 1.00 79.69 210 SER A CA 1
ATOM 1659 C C . SER A 1 210 ? -5.625 -6.485 22.285 1.00 79.69 210 SER A C 1
ATOM 1661 O O . SER A 1 210 ? -6.307 -5.460 22.261 1.00 79.69 210 SER A O 1
ATOM 1663 N N . SER A 1 211 ? -5.098 -6.939 23.429 1.00 83.56 211 SER A N 1
ATOM 1664 C CA . SER A 1 211 ? -5.215 -6.260 24.736 1.00 83.56 211 SER A CA 1
ATOM 1665 C C . SER A 1 211 ? -4.199 -5.132 24.966 1.00 83.56 211 SER A C 1
ATOM 1667 O O . SER A 1 211 ? -4.296 -4.402 25.953 1.00 83.56 211 SER A O 1
ATOM 1669 N N . SER A 1 212 ? -3.199 -5.008 24.100 1.00 89.94 212 SER A N 1
ATOM 1670 C CA . SER A 1 212 ? -2.116 -4.019 24.138 1.00 89.94 212 SER A CA 1
ATOM 1671 C C . SER A 1 212 ? -1.699 -3.707 22.692 1.00 89.94 212 SER A C 1
ATOM 1673 O O . SER A 1 212 ? -0.599 -4.089 22.292 1.00 89.94 212 SER A O 1
ATOM 1675 N N . PRO A 1 213 ? -2.618 -3.167 21.869 1.00 92.62 213 PRO A N 1
ATOM 1676 C CA . PRO A 1 213 ? -2.379 -3.057 20.440 1.00 92.62 213 PRO A CA 1
ATOM 1677 C C . PRO A 1 213 ? -1.446 -1.884 20.136 1.00 92.62 213 PRO A C 1
ATOM 1679 O O . PRO A 1 213 ? -1.491 -0.878 20.845 1.00 92.62 213 PRO A O 1
ATOM 1682 N N . ASP A 1 214 ? -0.684 -1.975 19.046 1.00 94.31 214 ASP A N 1
ATOM 1683 C CA . ASP A 1 214 ? 0.042 -0.816 18.516 1.00 94.31 214 ASP A CA 1
ATOM 1684 C C . ASP A 1 214 ? -0.954 0.220 17.978 1.00 94.31 214 ASP A C 1
ATOM 1686 O O . ASP A 1 214 ? -0.729 1.420 18.078 1.00 94.31 214 ASP A O 1
ATOM 1690 N N . ALA A 1 215 ? -2.085 -0.224 17.423 1.00 95.44 215 ALA A N 1
ATOM 1691 C CA . ALA A 1 215 ? -3.083 0.657 16.841 1.00 95.44 215 ALA A CA 1
ATOM 1692 C C . ALA A 1 215 ? -4.479 0.475 17.426 1.00 95.44 215 ALA A C 1
ATOM 1694 O O . ALA A 1 215 ? -4.972 -0.640 17.614 1.00 95.44 215 ALA A O 1
ATOM 1695 N N . LEU A 1 216 ? -5.149 1.606 17.621 1.00 97.12 216 LEU A N 1
ATOM 1696 C CA . LEU A 1 216 ? -6.570 1.693 17.916 1.00 97.12 216 LEU A CA 1
ATOM 1697 C C . LEU A 1 216 ? -7.212 2.622 16.892 1.00 97.12 216 LEU A C 1
ATOM 1699 O O . LEU A 1 216 ? -7.070 3.840 16.986 1.00 97.12 216 LEU A O 1
ATOM 1703 N N . LEU A 1 217 ? -7.923 2.044 15.929 1.00 97.44 217 LEU A N 1
ATOM 1704 C CA . LEU A 1 217 ? -8.572 2.779 14.849 1.00 97.44 217 LEU A CA 1
ATOM 1705 C C . LEU A 1 217 ? -10.092 2.683 14.952 1.00 97.44 217 LEU A C 1
ATOM 1707 O O . LEU A 1 217 ? -10.647 1.681 15.399 1.00 97.44 217 LEU A O 1
ATOM 1711 N N . ILE A 1 218 ? -10.770 3.729 14.504 1.00 97.94 218 ILE A N 1
ATOM 1712 C CA . ILE A 1 218 ? -12.217 3.828 14.397 1.00 97.94 218 ILE A CA 1
ATOM 1713 C C . ILE A 1 218 ? -12.531 4.106 12.931 1.00 97.94 218 ILE A C 1
ATOM 1715 O O . ILE A 1 218 ? -12.287 5.201 12.422 1.00 97.94 218 ILE A O 1
ATOM 1719 N N . ALA A 1 219 ? -13.069 3.096 12.260 1.00 97.50 219 ALA A N 1
ATOM 1720 C CA . ALA A 1 219 ? -13.580 3.196 10.904 1.00 97.50 219 ALA A CA 1
ATOM 1721 C C . ALA A 1 219 ? -15.067 3.553 10.961 1.00 97.50 219 ALA A C 1
ATOM 1723 O O . ALA A 1 219 ? -15.851 2.842 11.598 1.00 97.50 219 ALA A O 1
ATOM 1724 N N . ASN A 1 220 ? -15.456 4.646 10.310 1.00 96.81 220 ASN A N 1
ATOM 1725 C CA . ASN A 1 220 ? -16.852 5.058 10.203 1.00 96.81 220 ASN A CA 1
ATOM 1726 C C . ASN A 1 220 ? -17.339 4.837 8.777 1.00 96.81 220 ASN A C 1
ATOM 1728 O O . ASN A 1 220 ? -16.644 5.173 7.817 1.00 96.81 220 ASN A O 1
ATOM 1732 N N . TYR A 1 221 ? -18.555 4.317 8.665 1.00 95.56 221 TYR A N 1
ATOM 1733 C CA . TYR A 1 221 ? -19.181 3.970 7.402 1.00 95.56 221 TYR A CA 1
ATOM 1734 C C . TYR A 1 221 ? -20.417 4.833 7.170 1.00 95.56 221 TYR A C 1
ATOM 1736 O O . TYR A 1 221 ? -21.165 5.153 8.100 1.00 95.56 221 TYR A O 1
ATOM 1744 N N . GLY A 1 222 ? -20.625 5.229 5.925 1.00 93.62 222 GLY A N 1
ATOM 1745 C CA . GLY A 1 222 ? -21.714 6.098 5.504 1.00 93.62 222 GLY A CA 1
ATOM 1746 C C . GLY A 1 222 ? -22.362 5.599 4.219 1.00 93.62 222 GLY A C 1
ATOM 1747 O O . GLY A 1 222 ? -21.936 4.585 3.676 1.00 93.62 222 GLY A O 1
ATOM 1748 N N . PRO A 1 223 ? -23.409 6.282 3.734 1.00 90.81 223 PRO A N 1
ATOM 1749 C CA . PRO A 1 223 ? -23.954 5.982 2.417 1.00 90.81 223 PRO A CA 1
ATOM 1750 C C . PRO A 1 223 ? -22.882 6.185 1.337 1.00 90.81 223 PRO A C 1
ATOM 1752 O O . PRO A 1 223 ? -22.020 7.054 1.498 1.00 90.81 223 PRO A O 1
ATOM 1755 N N . VAL A 1 224 ? -22.995 5.422 0.247 1.00 86.12 224 VAL A N 1
ATOM 1756 C CA . VAL A 1 224 ? -22.191 5.580 -0.976 1.00 86.12 224 VAL A CA 1
ATOM 1757 C C . VAL A 1 224 ? -22.098 7.057 -1.362 1.00 86.12 224 VAL A C 1
ATOM 1759 O O . VAL A 1 224 ? -23.123 7.742 -1.472 1.00 86.12 224 VAL A O 1
ATOM 1762 N N . GLN A 1 225 ? -20.872 7.551 -1.525 1.00 83.31 225 GLN A N 1
ATOM 1763 C CA . GLN A 1 225 ? -20.606 8.935 -1.924 1.00 83.31 225 GLN A CA 1
ATOM 1764 C C . GLN A 1 225 ? -20.422 9.035 -3.442 1.00 83.31 225 GLN A C 1
ATOM 1766 O O . GLN A 1 225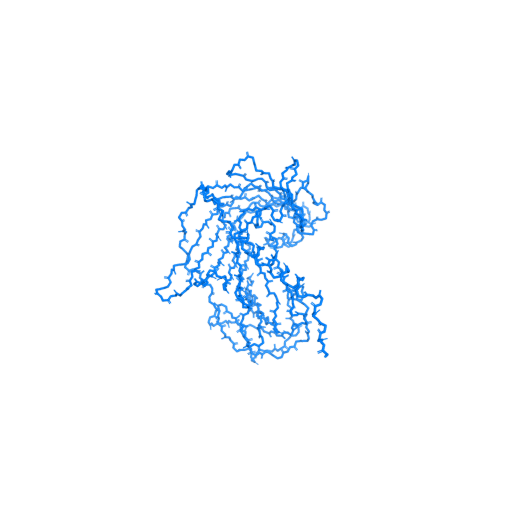 ? -20.058 8.063 -4.096 1.00 83.31 225 GLN A O 1
ATOM 1771 N N . GLU A 1 226 ? -20.664 10.219 -4.014 1.00 85.00 226 GLU A N 1
ATOM 1772 C CA . GLU A 1 226 ? -20.300 10.463 -5.413 1.00 85.00 226 GLU A CA 1
ATOM 1773 C C . GLU A 1 226 ? -18.778 10.381 -5.583 1.00 85.00 226 GLU A C 1
ATOM 1775 O O . GLU A 1 226 ? -18.021 10.958 -4.797 1.00 85.00 226 GLU A O 1
ATOM 1780 N N . GLU A 1 227 ? -18.344 9.668 -6.622 1.00 88.06 227 GLU A N 1
ATOM 1781 C CA . GLU A 1 227 ? -16.929 9.484 -6.925 1.00 88.06 227 GLU A CA 1
ATOM 1782 C C . GLU A 1 227 ? -16.272 10.813 -7.318 1.00 88.06 227 GLU A C 1
ATOM 1784 O O . GLU A 1 227 ? -16.798 11.598 -8.115 1.00 88.06 227 GLU A O 1
ATOM 1789 N N . ILE A 1 228 ? -15.078 11.062 -6.780 1.00 89.94 228 ILE A N 1
ATOM 1790 C CA . ILE A 1 228 ? -14.271 12.221 -7.155 1.00 89.94 228 ILE A CA 1
ATOM 1791 C C . ILE A 1 228 ? -13.472 11.872 -8.411 1.00 89.94 228 ILE A C 1
ATOM 1793 O O . ILE A 1 228 ? -12.691 10.919 -8.429 1.00 89.94 228 ILE A O 1
ATOM 1797 N N . LEU A 1 229 ? -13.629 12.681 -9.459 1.00 88.06 229 LEU A N 1
ATOM 1798 C CA . LEU A 1 229 ? -12.849 12.527 -10.683 1.00 88.06 229 LEU A CA 1
ATOM 1799 C C . LEU A 1 229 ? -11.400 12.974 -10.465 1.00 88.06 229 LEU A C 1
ATOM 1801 O O . LEU A 1 229 ? -11.147 14.129 -10.114 1.00 88.06 229 LEU A O 1
ATOM 1805 N N . VAL A 1 230 ? -10.452 12.079 -10.735 1.00 85.56 230 VAL A N 1
ATOM 1806 C CA . VAL A 1 230 ? -9.012 12.351 -10.660 1.00 85.56 230 VAL A CA 1
ATOM 1807 C C . VAL A 1 230 ? -8.360 12.166 -12.026 1.00 85.56 230 VAL A C 1
ATOM 1809 O O . VAL A 1 230 ? -8.681 11.248 -12.771 1.00 85.56 230 VAL A O 1
ATOM 1812 N N . SER A 1 231 ? -7.446 13.063 -12.388 1.00 71.38 231 SER A N 1
ATOM 1813 C CA . SER A 1 231 ? -6.831 13.084 -13.721 1.00 71.38 231 SER A CA 1
ATOM 1814 C C . SER A 1 231 ? -5.542 12.267 -13.840 1.00 71.38 231 SER A C 1
ATOM 1816 O O . SER A 1 231 ? -4.965 12.233 -14.921 1.00 71.38 231 SER A O 1
ATOM 1818 N N . ASP A 1 232 ? -5.044 11.685 -12.746 1.00 64.69 232 ASP A N 1
ATOM 1819 C CA . ASP A 1 232 ? -3.666 11.192 -12.663 1.00 64.69 232 ASP A CA 1
ATOM 1820 C C . ASP A 1 232 ? -3.601 9.657 -12.707 1.00 64.69 232 ASP A C 1
ATOM 1822 O O . ASP A 1 232 ? -3.755 8.974 -11.692 1.00 64.69 232 ASP A O 1
ATOM 1826 N N . SER A 1 233 ? -3.360 9.112 -13.900 1.00 70.19 233 SER A N 1
ATOM 1827 C CA . SER A 1 233 ? -2.836 7.755 -14.074 1.00 70.19 233 SER A CA 1
ATOM 1828 C C . SER A 1 233 ? -1.374 7.856 -14.492 1.00 70.19 233 SER A C 1
ATOM 1830 O O . SER A 1 233 ? -1.064 8.475 -15.511 1.00 70.19 233 SER A O 1
ATOM 1832 N N . MET A 1 234 ? -0.472 7.239 -13.732 1.00 81.12 234 MET A N 1
ATOM 1833 C CA . MET A 1 234 ? 0.947 7.229 -14.071 1.00 81.12 234 MET A CA 1
ATOM 1834 C C . MET A 1 234 ? 1.193 6.372 -15.319 1.00 81.12 234 MET A C 1
ATOM 1836 O O . MET A 1 234 ? 0.984 5.159 -15.295 1.00 81.12 234 MET A O 1
ATOM 1840 N N . GLU A 1 235 ? 1.663 6.999 -16.394 1.00 86.31 235 GLU A N 1
ATOM 1841 C CA . GLU A 1 235 ? 2.189 6.304 -17.570 1.00 86.31 235 GLU A CA 1
ATOM 1842 C C . GLU A 1 235 ? 3.666 5.954 -17.372 1.00 86.31 235 GLU A C 1
ATOM 1844 O O . GLU A 1 235 ? 4.385 6.664 -16.674 1.00 86.31 235 GLU A O 1
ATOM 1849 N N . TRP A 1 236 ? 4.125 4.871 -18.004 1.00 93.88 236 TRP A N 1
ATOM 1850 C CA . TRP A 1 236 ? 5.513 4.410 -17.946 1.00 93.88 236 TRP A CA 1
ATOM 1851 C C . TRP A 1 236 ? 6.127 4.374 -19.348 1.00 93.88 236 TRP A C 1
ATOM 1853 O O . TRP A 1 236 ? 5.559 3.793 -20.273 1.00 93.88 236 TRP A O 1
ATOM 1863 N N . TYR A 1 237 ? 7.312 4.962 -19.498 1.00 95.50 237 TYR A N 1
ATOM 1864 C CA . TYR A 1 237 ? 8.041 5.091 -20.758 1.00 95.50 237 TYR A CA 1
ATOM 1865 C C . TYR A 1 237 ? 9.273 4.186 -20.758 1.00 95.50 237 TYR A C 1
ATOM 1867 O O . TYR A 1 237 ? 10.032 4.163 -19.791 1.00 95.50 237 TYR A O 1
ATOM 1875 N N . LEU A 1 238 ? 9.471 3.449 -21.853 1.00 96.31 238 LEU A N 1
ATOM 1876 C CA . LEU A 1 238 ? 10.630 2.581 -22.066 1.00 96.31 238 LEU A CA 1
ATOM 1877 C C . LEU A 1 238 ? 11.867 3.405 -22.446 1.00 96.31 238 LEU A C 1
ATOM 1879 O O . LEU A 1 238 ? 11.827 4.187 -23.396 1.00 96.31 238 LEU A O 1
ATOM 1883 N N . HIS A 1 239 ? 12.988 3.136 -21.783 1.00 95.25 239 HIS A N 1
ATOM 1884 C CA . HIS A 1 239 ? 14.269 3.810 -21.985 1.00 95.25 239 HIS A CA 1
ATOM 1885 C C . HIS A 1 239 ? 15.387 2.821 -22.274 1.00 95.25 239 HIS A C 1
ATOM 1887 O O . HIS A 1 239 ? 15.434 1.735 -21.702 1.00 95.25 239 HIS A O 1
ATOM 1893 N N . ASN A 1 240 ? 16.326 3.215 -23.136 1.00 94.69 240 ASN A N 1
ATOM 1894 C CA . ASN A 1 240 ? 17.548 2.452 -23.377 1.00 94.69 240 ASN A CA 1
ATOM 1895 C C . ASN A 1 240 ? 18.591 2.787 -22.302 1.00 94.69 240 ASN A C 1
ATOM 1897 O O . ASN A 1 240 ? 18.981 3.945 -22.150 1.00 94.69 240 ASN A O 1
ATOM 1901 N N . LEU A 1 241 ? 19.070 1.762 -21.598 1.00 94.12 241 LEU A N 1
ATOM 1902 C CA . LEU A 1 241 ? 20.015 1.891 -20.491 1.00 94.12 241 LEU A CA 1
ATOM 1903 C C . LEU A 1 241 ? 21.428 1.388 -20.821 1.00 94.12 241 LEU A C 1
ATOM 1905 O O . LEU A 1 241 ? 22.304 1.418 -19.959 1.00 94.12 241 LEU A O 1
ATOM 1909 N N . SER A 1 242 ? 21.694 0.953 -22.055 1.00 92.00 242 SER A N 1
ATOM 1910 C CA . SER A 1 242 ? 22.984 0.361 -22.445 1.00 92.00 242 SER A CA 1
ATOM 1911 C C . SER A 1 242 ? 24.187 1.300 -22.304 1.00 92.00 242 SER A C 1
ATOM 1913 O O . SER A 1 242 ? 25.322 0.831 -22.251 1.00 92.00 242 SER A O 1
ATOM 1915 N N . ASN A 1 243 ? 23.959 2.615 -22.233 1.00 88.88 243 ASN A N 1
ATOM 1916 C CA . ASN A 1 243 ? 25.015 3.615 -22.046 1.00 88.88 243 ASN A CA 1
ATOM 1917 C C . ASN A 1 243 ? 25.399 3.837 -20.572 1.00 88.88 243 ASN A C 1
ATOM 1919 O O . ASN A 1 243 ? 26.405 4.496 -20.307 1.00 88.88 243 ASN A O 1
ATOM 1923 N N . TYR A 1 244 ? 24.621 3.314 -19.620 1.00 87.50 244 TYR A N 1
ATOM 1924 C CA . TYR A 1 244 ? 24.893 3.477 -18.195 1.00 87.50 244 TYR A CA 1
ATOM 1925 C C . TYR A 1 244 ? 25.862 2.411 -17.704 1.00 87.50 244 TYR A C 1
ATOM 1927 O O . TYR A 1 244 ? 25.705 1.219 -17.988 1.00 87.50 244 TYR A O 1
ATOM 1935 N N . SER A 1 245 ? 26.870 2.849 -16.950 1.00 72.12 245 SER A N 1
ATOM 1936 C CA . SER A 1 245 ? 27.864 1.954 -16.374 1.00 72.12 245 SER A CA 1
ATOM 1937 C C . SER A 1 245 ? 27.209 0.984 -15.407 1.00 72.12 245 SER A C 1
ATOM 1939 O O . SER A 1 245 ? 26.538 1.385 -14.464 1.00 72.12 245 SER A O 1
ATOM 1941 N N . HIS A 1 246 ? 27.485 -0.290 -15.618 1.00 68.50 246 HIS A N 1
ATOM 1942 C CA . HIS A 1 246 ? 27.096 -1.344 -14.712 1.00 68.50 246 HIS A CA 1
ATOM 1943 C C . HIS A 1 246 ? 27.857 -1.223 -13.381 1.00 68.50 246 HIS A C 1
ATOM 1945 O O . HIS A 1 246 ? 29.079 -1.390 -13.354 1.00 68.50 246 HIS A O 1
ATOM 1951 N N . ALA A 1 247 ? 27.158 -0.911 -12.290 1.00 61.34 247 ALA A N 1
ATOM 1952 C CA . ALA A 1 247 ? 27.748 -0.803 -10.959 1.00 61.34 247 ALA A CA 1
ATOM 1953 C C . ALA A 1 247 ? 27.068 -1.768 -9.977 1.00 61.34 247 ALA A C 1
ATOM 1955 O O . ALA A 1 247 ? 25.842 -1.836 -9.925 1.00 61.34 247 ALA A O 1
ATOM 1956 N N . ASN A 1 248 ? 27.857 -2.453 -9.141 1.00 59.88 248 ASN A N 1
ATOM 1957 C CA . ASN A 1 248 ? 27.364 -3.231 -7.992 1.00 59.88 248 ASN A CA 1
ATOM 1958 C C . ASN A 1 248 ? 26.975 -2.299 -6.835 1.00 59.88 248 ASN A C 1
ATOM 1960 O O . ASN A 1 248 ? 27.528 -2.390 -5.742 1.00 59.88 248 ASN A O 1
ATOM 1964 N N . ILE A 1 249 ? 26.097 -1.339 -7.099 1.00 57.62 249 ILE A N 1
ATOM 1965 C CA . ILE A 1 249 ? 25.590 -0.412 -6.092 1.00 57.62 249 ILE A CA 1
ATOM 1966 C C . ILE A 1 249 ? 24.076 -0.452 -6.215 1.00 57.62 249 ILE A C 1
ATOM 1968 O O . ILE A 1 249 ? 23.486 0.367 -6.920 1.00 57.62 249 ILE A O 1
ATOM 1972 N N . MET A 1 250 ? 23.477 -1.451 -5.576 1.00 61.91 250 MET A N 1
ATOM 1973 C CA . MET A 1 250 ? 22.064 -1.400 -5.246 1.00 61.91 250 MET A CA 1
ATOM 1974 C C . MET A 1 250 ? 21.937 -0.731 -3.880 1.00 61.91 250 MET A C 1
ATOM 1976 O O . MET A 1 250 ? 22.728 -1.018 -2.979 1.00 61.91 250 MET A O 1
ATOM 1980 N N . ASP A 1 251 ? 20.973 0.172 -3.739 1.00 60.50 251 ASP A N 1
ATOM 1981 C CA . ASP A 1 251 ? 20.466 0.513 -2.411 1.00 60.50 251 ASP A CA 1
ATOM 1982 C C . ASP A 1 251 ? 19.677 -0.697 -1.871 1.00 60.50 251 ASP A C 1
ATOM 1984 O O . ASP A 1 251 ? 19.054 -1.427 -2.645 1.00 60.50 251 ASP A O 1
ATOM 1988 N N . SER A 1 252 ? 19.730 -0.932 -0.554 1.00 61.00 252 SER A N 1
ATOM 1989 C CA . SER A 1 252 ? 19.363 -2.205 0.104 1.00 61.00 252 SER A CA 1
ATOM 1990 C C . SER A 1 252 ? 17.934 -2.707 -0.142 1.00 61.00 252 SER A C 1
ATOM 1992 O O . SER A 1 252 ? 17.653 -3.881 0.071 1.00 61.00 252 SER A O 1
ATOM 1994 N N . PHE A 1 253 ? 17.038 -1.848 -0.629 1.00 66.94 253 PHE A N 1
ATOM 1995 C CA . PHE A 1 253 ? 15.611 -2.132 -0.757 1.00 66.94 253 PHE A CA 1
ATOM 1996 C C . PHE A 1 253 ? 15.289 -3.356 -1.632 1.00 66.94 253 PHE A C 1
ATOM 1998 O O . PHE A 1 253 ? 14.467 -4.188 -1.256 1.00 66.94 253 PHE A O 1
ATOM 2005 N N . ALA A 1 254 ? 15.924 -3.493 -2.801 1.00 66.62 254 ALA A N 1
ATOM 2006 C CA . ALA A 1 254 ? 15.651 -4.635 -3.677 1.00 66.62 254 ALA A CA 1
ATOM 2007 C C . ALA A 1 254 ? 16.247 -5.941 -3.124 1.00 66.62 254 ALA A C 1
ATOM 2009 O O . ALA A 1 254 ? 15.609 -6.983 -3.243 1.00 66.62 254 ALA A O 1
ATOM 2010 N N . ASP A 1 255 ? 17.420 -5.870 -2.484 1.00 67.44 255 ASP A N 1
ATOM 2011 C CA . ASP A 1 255 ? 18.094 -7.023 -1.867 1.00 67.44 255 ASP A CA 1
ATOM 2012 C C . ASP A 1 255 ? 17.314 -7.573 -0.657 1.00 67.44 255 ASP A C 1
ATOM 2014 O O . ASP A 1 255 ? 17.389 -8.762 -0.355 1.00 67.44 255 ASP A O 1
ATOM 2018 N N . GLU A 1 256 ? 16.556 -6.723 0.044 1.00 74.12 256 GLU A N 1
ATOM 2019 C CA . GLU A 1 256 ? 15.706 -7.128 1.173 1.00 74.12 256 GLU A CA 1
ATOM 2020 C C . GLU A 1 256 ? 14.421 -7.842 0.726 1.00 74.12 256 GLU A C 1
ATOM 2022 O O . GLU A 1 256 ? 13.919 -8.716 1.435 1.00 74.12 256 GLU A O 1
ATOM 2027 N N . LEU A 1 257 ? 13.882 -7.486 -0.444 1.00 76.19 257 LEU A N 1
ATOM 2028 C CA . LEU A 1 257 ? 12.605 -8.010 -0.941 1.00 76.19 257 LEU A CA 1
ATOM 2029 C C . LEU A 1 257 ? 12.752 -9.194 -1.895 1.00 76.19 257 LEU A C 1
ATOM 2031 O O . LEU A 1 257 ? 11.814 -9.984 -2.035 1.00 76.19 257 LEU A O 1
ATOM 2035 N N . LEU A 1 258 ? 13.887 -9.299 -2.586 1.00 78.88 258 LEU A N 1
ATOM 2036 C CA . LEU A 1 258 ? 14.110 -10.284 -3.633 1.00 78.88 258 LEU A CA 1
ATOM 2037 C C . LEU A 1 258 ? 15.454 -10.995 -3.453 1.00 78.88 258 LEU A C 1
ATOM 2039 O O . LEU A 1 258 ? 16.466 -10.345 -3.200 1.00 78.88 258 LEU A O 1
ATOM 2043 N N . PRO A 1 259 ? 15.502 -12.323 -3.652 1.00 78.31 259 PRO A N 1
ATOM 2044 C CA . PRO A 1 259 ? 16.764 -13.027 -3.801 1.00 78.31 259 PRO A CA 1
ATOM 2045 C C . PRO A 1 259 ? 17.335 -12.714 -5.189 1.00 78.31 259 PRO A C 1
ATOM 2047 O O . PRO A 1 259 ? 16.754 -13.067 -6.222 1.00 78.31 259 PRO A O 1
ATOM 2050 N N . LEU A 1 260 ? 18.454 -11.996 -5.214 1.00 82.44 260 LEU A N 1
ATOM 2051 C CA . LEU A 1 260 ? 19.057 -11.480 -6.439 1.00 82.44 260 LEU A CA 1
ATOM 2052 C C . LEU A 1 260 ? 20.389 -12.168 -6.720 1.00 82.44 260 LEU A C 1
ATOM 2054 O O . LEU A 1 260 ? 21.213 -12.372 -5.827 1.00 82.44 260 LEU A O 1
ATOM 2058 N N . GLU A 1 261 ? 20.608 -12.504 -7.988 1.00 80.75 261 GLU A N 1
ATOM 2059 C CA . GLU A 1 261 ? 21.871 -13.066 -8.449 1.00 80.75 261 GLU A CA 1
ATOM 2060 C C . GLU A 1 261 ? 22.861 -11.965 -8.875 1.00 80.75 261 GLU A C 1
ATOM 2062 O O . GLU A 1 261 ? 22.742 -10.779 -8.555 1.00 80.75 261 GLU A O 1
ATOM 2067 N N . ASN A 1 262 ? 23.872 -12.370 -9.649 1.00 79.75 262 ASN A N 1
ATOM 2068 C CA . ASN A 1 262 ? 24.831 -11.462 -10.236 1.00 79.75 262 ASN A CA 1
ATOM 2069 C C . ASN A 1 262 ? 24.149 -10.401 -11.097 1.00 79.75 262 ASN A C 1
ATOM 2071 O O . ASN A 1 262 ? 23.188 -10.625 -11.838 1.00 79.75 262 ASN A O 1
ATOM 2075 N N . SER A 1 263 ? 24.758 -9.237 -11.027 1.00 85.88 263 SER A N 1
ATOM 2076 C CA . SER A 1 263 ? 24.451 -8.088 -11.834 1.00 85.88 263 SER A CA 1
ATOM 2077 C C . SER A 1 263 ? 24.766 -8.390 -13.318 1.00 85.88 263 SER A C 1
ATOM 2079 O O . SER A 1 263 ? 25.772 -9.021 -13.662 1.00 85.88 263 SER A O 1
ATOM 2081 N N . ILE A 1 264 ? 23.861 -7.987 -14.216 1.00 89.19 264 ILE A N 1
ATOM 2082 C CA . ILE A 1 264 ? 23.946 -8.191 -15.670 1.00 89.19 264 ILE A CA 1
ATOM 2083 C C . ILE A 1 264 ? 24.014 -6.854 -16.432 1.00 89.19 264 ILE A C 1
ATOM 2085 O O . ILE A 1 264 ? 23.630 -5.812 -15.894 1.00 89.19 264 ILE A O 1
ATOM 2089 N N . PRO A 1 265 ? 24.487 -6.840 -17.696 1.00 90.25 265 PRO A N 1
ATOM 2090 C CA . PRO A 1 265 ? 24.531 -5.619 -18.494 1.00 90.25 265 PRO A CA 1
ATOM 2091 C C . PRO A 1 265 ? 23.158 -4.954 -18.637 1.00 90.25 265 PRO A C 1
ATOM 2093 O O . PRO A 1 265 ? 22.175 -5.613 -18.979 1.00 90.25 265 PRO A O 1
ATOM 2096 N N . ASN A 1 266 ? 23.120 -3.635 -18.445 1.00 90.38 266 ASN A N 1
ATOM 2097 C CA . ASN A 1 266 ? 21.907 -2.841 -18.614 1.00 90.38 266 ASN A CA 1
ATOM 2098 C C . ASN A 1 266 ? 21.453 -2.847 -20.080 1.00 90.38 266 ASN A C 1
ATOM 2100 O O . ASN A 1 266 ? 22.251 -2.629 -20.997 1.00 90.38 266 ASN A O 1
ATOM 2104 N N . GLN A 1 267 ? 20.156 -3.048 -20.303 1.00 92.31 267 GLN A N 1
ATOM 2105 C CA . GLN A 1 267 ? 19.561 -2.999 -21.641 1.00 92.31 267 GLN A CA 1
ATOM 2106 C C . GLN A 1 267 ? 18.507 -1.905 -21.723 1.00 92.31 267 GLN A C 1
ATOM 2108 O O . GLN A 1 267 ? 18.682 -0.927 -22.447 1.00 92.31 267 GLN A O 1
ATOM 2113 N N . TYR A 1 268 ? 17.438 -2.049 -20.953 1.00 95.06 268 TYR A N 1
ATOM 2114 C CA . TYR A 1 268 ? 16.324 -1.119 -20.927 1.00 95.06 268 TYR A CA 1
ATOM 2115 C C . TYR A 1 268 ? 15.653 -1.119 -19.556 1.00 95.06 268 TYR A C 1
ATOM 2117 O O . TYR A 1 268 ? 15.864 -2.024 -18.753 1.00 95.06 268 TYR A O 1
ATOM 2125 N N . GLY A 1 269 ? 14.858 -0.088 -19.303 1.00 95.31 269 GLY A N 1
ATOM 2126 C CA . GLY A 1 269 ? 14.035 0.054 -18.108 1.00 95.31 269 GLY A CA 1
ATOM 2127 C C . GLY A 1 269 ? 12.895 1.027 -18.367 1.00 95.31 269 GLY A C 1
ATOM 2128 O O . GLY A 1 269 ? 12.807 1.616 -19.445 1.00 95.31 269 GLY A O 1
ATOM 2129 N N . PHE A 1 270 ? 12.019 1.185 -17.389 1.00 97.00 270 PHE A N 1
ATOM 2130 C CA . PHE A 1 270 ? 10.822 2.001 -17.479 1.00 97.00 270 PHE A CA 1
ATOM 2131 C C . PHE A 1 270 ? 10.834 3.081 -16.406 1.00 97.00 270 PHE A C 1
ATOM 2133 O O . PHE A 1 270 ? 11.060 2.805 -15.229 1.00 97.00 270 PHE A O 1
ATOM 2140 N N . THR A 1 271 ? 10.532 4.314 -16.791 1.00 95.44 271 THR A N 1
ATOM 2141 C CA . THR A 1 271 ? 10.350 5.419 -15.841 1.00 95.44 271 THR A CA 1
ATOM 2142 C C . THR A 1 271 ? 9.034 6.132 -16.131 1.00 95.44 271 THR A C 1
ATOM 2144 O O . THR A 1 271 ? 8.570 6.095 -17.273 1.00 95.44 271 THR A O 1
ATOM 2147 N N . PRO A 1 272 ? 8.422 6.816 -15.152 1.00 93.19 272 PRO A N 1
ATOM 2148 C CA . PRO A 1 272 ? 7.198 7.566 -15.406 1.00 93.19 272 PRO A CA 1
ATOM 2149 C C . PRO A 1 272 ? 7.430 8.904 -16.120 1.00 93.19 272 PRO A C 1
ATOM 2151 O O . PRO A 1 272 ? 6.515 9.716 -16.245 1.00 93.19 272 PRO A O 1
ATOM 2154 N N . TRP A 1 273 ? 8.657 9.158 -16.583 1.00 92.56 273 TRP A N 1
ATOM 2155 C CA . TRP A 1 273 ? 9.024 10.384 -17.277 1.00 92.56 273 TRP A CA 1
ATOM 2156 C C . TRP A 1 273 ? 9.501 10.078 -18.698 1.00 92.56 273 TRP A C 1
ATOM 2158 O O . TRP A 1 273 ? 10.276 9.141 -18.897 1.00 92.56 273 TRP A O 1
ATOM 2168 N N . PRO A 1 274 ? 9.092 10.878 -19.695 1.00 91.12 274 PRO A N 1
ATOM 2169 C CA . PRO A 1 274 ? 9.515 10.672 -21.077 1.00 91.12 274 PRO A CA 1
ATOM 2170 C C . PRO A 1 274 ? 10.994 11.015 -21.307 1.00 91.12 274 PRO A C 1
ATOM 2172 O O . PRO A 1 274 ? 11.595 10.501 -22.242 1.00 91.12 274 PRO A O 1
ATOM 2175 N N . GLU A 1 275 ? 11.592 11.857 -20.463 1.00 90.31 275 GLU A N 1
ATOM 2176 C CA . GLU A 1 275 ? 13.001 12.260 -20.549 1.00 90.31 275 GLU A CA 1
ATOM 2177 C C . GLU A 1 275 ? 13.626 12.255 -19.140 1.00 90.31 275 GLU A C 1
ATOM 2179 O O . GLU A 1 275 ? 13.712 13.300 -18.496 1.00 90.31 275 GLU A O 1
ATOM 2184 N N . PRO A 1 276 ? 13.999 11.081 -18.593 1.00 90.44 276 PRO A N 1
ATOM 2185 C CA . PRO A 1 276 ? 14.559 10.994 -17.251 1.00 90.44 276 PRO A CA 1
ATOM 2186 C C . PRO A 1 276 ? 16.046 11.382 -17.247 1.00 90.44 276 PRO A C 1
ATOM 2188 O O . PRO A 1 276 ? 16.851 10.849 -18.011 1.00 90.44 276 PRO A O 1
ATOM 2191 N N . GLU A 1 277 ? 16.442 12.263 -16.331 1.00 90.56 277 GLU A N 1
ATOM 2192 C CA . GLU A 1 277 ? 17.846 12.630 -16.102 1.00 90.56 277 GLU A CA 1
ATOM 2193 C C . GLU A 1 277 ? 18.543 11.599 -15.199 1.00 90.56 277 GLU A C 1
ATOM 2195 O O . GLU A 1 277 ? 18.926 11.887 -14.067 1.00 90.56 277 GLU A O 1
ATOM 2200 N N . LEU A 1 278 ? 18.663 10.354 -15.669 1.00 90.31 278 LEU A N 1
ATOM 2201 C CA . LEU A 1 278 ? 19.270 9.281 -14.877 1.00 90.31 278 LEU A CA 1
ATOM 2202 C C . LEU A 1 278 ? 20.776 9.505 -14.703 1.00 90.31 278 LEU A C 1
ATOM 2204 O O . LEU A 1 278 ? 21.484 9.846 -15.653 1.00 90.31 278 LEU A O 1
ATOM 2208 N N . VAL A 1 279 ? 21.267 9.230 -13.496 1.00 90.06 279 VAL A N 1
ATOM 2209 C CA . VAL A 1 279 ? 22.692 9.282 -13.133 1.00 90.06 279 VAL A CA 1
ATOM 2210 C C . VAL A 1 279 ? 23.300 7.881 -13.121 1.00 90.06 279 VAL A C 1
ATOM 2212 O O . VAL A 1 279 ? 24.459 7.707 -13.495 1.00 90.06 279 VAL A O 1
ATOM 2215 N N . ASN A 1 280 ? 22.532 6.869 -12.708 1.00 89.38 280 ASN A N 1
ATOM 2216 C CA . ASN A 1 280 ? 22.997 5.485 -12.660 1.00 89.38 280 ASN A CA 1
ATOM 2217 C C . ASN A 1 280 ? 21.870 4.492 -12.969 1.00 89.38 280 ASN A C 1
ATOM 2219 O O . ASN A 1 280 ? 20.699 4.780 -12.715 1.00 89.38 280 ASN A O 1
ATOM 2223 N N . ALA A 1 281 ? 22.251 3.315 -13.467 1.00 91.56 281 ALA A N 1
ATOM 2224 C CA . ALA A 1 281 ? 21.358 2.181 -13.642 1.00 91.56 281 ALA A CA 1
ATOM 2225 C C . ALA A 1 281 ? 22.098 0.856 -13.415 1.00 91.56 281 ALA A C 1
ATOM 2227 O O . ALA A 1 281 ? 23.256 0.710 -13.817 1.00 91.56 281 ALA A O 1
ATOM 2228 N N . SER A 1 282 ? 21.410 -0.120 -12.834 1.00 91.06 282 SER A N 1
ATOM 2229 C CA . SER A 1 282 ? 21.916 -1.470 -12.597 1.00 91.06 282 SER A CA 1
ATOM 2230 C C . SER A 1 282 ? 20.804 -2.491 -12.808 1.00 91.06 282 SER A C 1
ATOM 2232 O O . SER A 1 282 ? 19.656 -2.245 -12.454 1.00 91.06 282 SER A O 1
ATOM 2234 N N . THR A 1 283 ? 21.143 -3.646 -13.379 1.00 92.12 283 THR A N 1
ATOM 2235 C CA . THR A 1 283 ? 20.193 -4.732 -13.641 1.00 92.12 283 THR A CA 1
ATOM 2236 C C . THR A 1 283 ? 20.688 -6.018 -12.992 1.00 92.12 283 THR A C 1
ATOM 2238 O O . THR A 1 283 ? 21.879 -6.326 -13.074 1.00 92.12 283 THR A O 1
ATOM 2241 N N . TYR A 1 284 ? 19.782 -6.773 -12.376 1.00 89.88 284 TYR A N 1
ATOM 2242 C CA . TYR A 1 284 ? 20.064 -8.007 -11.640 1.00 89.88 284 TYR A CA 1
ATOM 2243 C C . TYR A 1 284 ? 19.075 -9.096 -12.043 1.00 89.88 284 TYR A C 1
ATOM 2245 O O . TYR A 1 284 ? 17.915 -8.799 -12.328 1.00 89.88 284 TYR A O 1
ATOM 2253 N N . LEU A 1 285 ? 19.520 -10.352 -12.072 1.00 89.75 285 LEU A N 1
ATOM 2254 C CA . LEU A 1 285 ? 18.621 -11.493 -12.255 1.00 89.75 285 LEU A CA 1
ATOM 2255 C C . LEU A 1 285 ? 17.942 -11.854 -10.934 1.00 89.75 285 LEU A C 1
ATOM 2257 O O . LEU A 1 285 ? 18.545 -11.726 -9.869 1.00 89.75 285 LEU A O 1
ATOM 2261 N N . ILE A 1 286 ? 16.696 -12.313 -11.022 1.00 88.75 286 ILE A N 1
ATOM 2262 C CA . ILE A 1 286 ? 15.928 -12.794 -9.871 1.00 88.75 286 ILE A CA 1
ATOM 2263 C C . ILE A 1 286 ? 16.109 -14.314 -9.759 1.00 88.75 286 ILE A C 1
ATOM 2265 O O . ILE A 1 286 ? 15.834 -15.038 -10.719 1.00 88.75 286 ILE A O 1
ATOM 2269 N N . GLU A 1 287 ? 16.549 -14.788 -8.590 1.00 81.56 287 GLU A N 1
ATOM 2270 C CA . GLU A 1 287 ? 16.812 -16.211 -8.321 1.00 81.56 287 GLU A CA 1
ATOM 2271 C C . GLU A 1 287 ? 15.509 -17.015 -8.159 1.00 81.56 287 GLU A C 1
ATOM 2273 O O . GLU A 1 287 ? 15.369 -18.094 -8.737 1.00 81.56 287 GLU A O 1
ATOM 2278 N N . ASP A 1 288 ? 14.534 -16.474 -7.416 1.00 71.81 288 ASP A N 1
ATOM 2279 C CA . ASP A 1 288 ? 13.234 -17.110 -7.159 1.00 71.81 288 ASP A CA 1
ATOM 2280 C C . ASP A 1 288 ? 12.095 -16.418 -7.920 1.00 71.81 288 ASP A C 1
ATOM 2282 O O . ASP A 1 288 ? 11.859 -15.216 -7.804 1.00 71.81 288 ASP A O 1
ATOM 2286 N N . GLN A 1 289 ? 11.367 -17.212 -8.695 1.00 68.06 289 GLN A N 1
ATOM 2287 C CA . GLN A 1 289 ? 10.335 -16.767 -9.621 1.00 68.06 289 GLN A CA 1
ATOM 2288 C C . GLN A 1 289 ? 8.918 -16.881 -9.041 1.00 68.06 289 GLN A C 1
ATOM 2290 O O . GLN A 1 289 ? 7.977 -16.720 -9.804 1.00 68.06 289 GLN A O 1
ATOM 2295 N N . ASP A 1 290 ? 8.727 -17.155 -7.745 1.00 72.75 290 ASP A N 1
ATOM 2296 C CA . ASP A 1 290 ? 7.383 -17.381 -7.176 1.00 72.75 290 ASP A CA 1
ATOM 2297 C C . ASP A 1 290 ? 7.078 -16.555 -5.907 1.00 72.75 290 ASP A C 1
ATOM 2299 O O . ASP A 1 290 ? 6.247 -16.925 -5.072 1.00 72.75 290 ASP A O 1
ATOM 2303 N N . THR A 1 291 ? 7.692 -15.379 -5.762 1.00 78.94 291 THR A N 1
ATOM 2304 C CA . THR A 1 291 ? 7.420 -14.494 -4.618 1.00 78.94 291 THR A CA 1
ATOM 2305 C C . THR A 1 291 ? 6.137 -13.684 -4.823 1.00 78.94 291 THR A C 1
ATOM 2307 O O . THR A 1 291 ? 6.057 -12.806 -5.685 1.00 78.94 291 THR A O 1
ATOM 2310 N N . ARG A 1 292 ? 5.126 -13.932 -3.982 1.00 83.19 292 ARG A N 1
ATOM 2311 C CA . ARG A 1 292 ? 3.913 -13.107 -3.853 1.00 83.19 292 ARG A CA 1
ATOM 2312 C C . ARG A 1 292 ? 3.779 -12.607 -2.424 1.00 83.19 292 ARG A C 1
ATOM 2314 O O . ARG A 1 292 ? 3.799 -13.405 -1.489 1.00 83.19 292 ARG A O 1
ATOM 2321 N N . ILE A 1 293 ? 3.545 -11.307 -2.266 1.00 84.69 293 ILE A N 1
ATOM 2322 C CA . ILE A 1 293 ? 3.309 -10.683 -0.962 1.00 84.69 293 ILE A CA 1
ATOM 2323 C C . ILE A 1 293 ? 1.996 -9.893 -0.956 1.00 84.69 293 ILE A C 1
ATOM 2325 O O . ILE A 1 293 ? 1.610 -9.259 -1.936 1.00 84.69 293 ILE A O 1
ATOM 2329 N N . LEU A 1 294 ? 1.293 -9.951 0.174 1.00 84.94 294 LEU A N 1
ATOM 2330 C CA . LEU A 1 294 ? 0.016 -9.273 0.426 1.00 84.94 294 LEU A CA 1
ATOM 2331 C C . LEU A 1 294 ? 0.171 -8.392 1.676 1.00 84.94 294 LEU A C 1
ATOM 2333 O O . LEU A 1 294 ? -0.372 -8.732 2.740 1.00 84.94 294 LEU A O 1
ATOM 2337 N N . PRO A 1 295 ? 0.987 -7.322 1.591 1.00 82.88 295 PRO A N 1
ATOM 2338 C CA . PRO A 1 295 ? 1.375 -6.532 2.750 1.00 82.88 295 PRO A CA 1
ATOM 2339 C C . PRO A 1 295 ? 0.136 -5.949 3.422 1.00 82.88 295 PRO A C 1
ATOM 2341 O O . PRO A 1 295 ? -0.719 -5.351 2.771 1.00 82.88 295 PRO A O 1
ATOM 2344 N N . LEU A 1 296 ? 0.033 -6.158 4.737 1.00 86.38 296 LEU A N 1
ATOM 2345 C CA . LEU A 1 296 ? -1.053 -5.626 5.564 1.00 86.38 296 LEU A CA 1
ATOM 2346 C C . LEU A 1 296 ? -2.463 -5.969 5.045 1.00 86.38 296 LEU A C 1
ATOM 2348 O O . LEU A 1 296 ? -3.421 -5.268 5.355 1.00 86.38 296 LEU A O 1
ATOM 2352 N N . SER A 1 297 ? -2.633 -7.055 4.285 1.00 89.25 297 SER A N 1
ATOM 2353 C CA . SER A 1 297 ? -3.935 -7.411 3.696 1.00 89.25 297 SER A CA 1
ATOM 2354 C C . SER A 1 297 ? -5.063 -7.503 4.722 1.00 89.25 297 SER A C 1
ATOM 2356 O O . SER A 1 297 ? -6.182 -7.074 4.452 1.00 89.25 297 SER A O 1
ATOM 2358 N N . ILE A 1 298 ? -4.768 -7.997 5.925 1.00 89.12 298 ILE A N 1
ATOM 2359 C CA . ILE A 1 298 ? -5.746 -8.067 7.011 1.00 89.12 298 ILE A CA 1
ATOM 2360 C C . ILE A 1 298 ? -6.182 -6.686 7.518 1.00 89.12 298 ILE A C 1
ATOM 2362 O O . ILE A 1 298 ? -7.336 -6.519 7.901 1.00 89.12 298 ILE A O 1
ATOM 2366 N N . TRP A 1 299 ? -5.302 -5.684 7.453 1.00 91.62 299 TRP A N 1
ATOM 2367 C CA . TRP A 1 299 ? -5.636 -4.305 7.792 1.00 91.62 299 TRP A CA 1
ATOM 2368 C C . TRP A 1 299 ? -6.587 -3.709 6.762 1.00 91.62 299 TRP A C 1
ATOM 2370 O O . TRP A 1 299 ? -7.646 -3.227 7.151 1.00 91.62 299 TRP A O 1
ATOM 2380 N N . PHE A 1 300 ? -6.268 -3.814 5.468 1.00 92.25 300 PHE A N 1
ATOM 2381 C CA . PHE A 1 300 ? -7.152 -3.350 4.390 1.00 92.25 300 PHE A CA 1
ATOM 2382 C C . PHE A 1 300 ? -8.540 -3.994 4.493 1.00 92.25 300 PHE A C 1
ATOM 2384 O O . PHE A 1 300 ? -9.547 -3.291 4.554 1.00 92.25 300 PHE A O 1
ATOM 2391 N N . ASN A 1 301 ? -8.589 -5.320 4.645 1.00 91.19 301 ASN A N 1
ATOM 2392 C CA . ASN A 1 301 ? -9.846 -6.053 4.789 1.00 91.19 301 ASN A CA 1
ATOM 2393 C C . ASN A 1 301 ? -10.625 -5.689 6.066 1.00 91.19 301 ASN A C 1
ATOM 2395 O O . ASN A 1 301 ? -11.850 -5.765 6.069 1.00 91.19 301 ASN A O 1
ATOM 2399 N N . SER A 1 302 ? -9.957 -5.289 7.157 1.00 91.88 302 SER A N 1
ATOM 2400 C CA . SER A 1 302 ? -10.644 -4.896 8.401 1.00 91.88 302 SER A CA 1
ATOM 2401 C C . SER A 1 302 ? -11.497 -3.629 8.249 1.00 91.88 302 SER A C 1
ATOM 2403 O O . SER A 1 302 ? -12.482 -3.447 8.976 1.00 91.88 302 SER A O 1
ATOM 2405 N N . ILE A 1 303 ? -11.142 -2.785 7.277 1.00 92.44 303 ILE A N 1
ATOM 2406 C CA . ILE A 1 303 ? -11.798 -1.511 6.967 1.00 92.44 303 ILE A CA 1
ATOM 2407 C C . ILE A 1 303 ? -12.491 -1.510 5.595 1.00 92.44 303 ILE A C 1
ATOM 2409 O O . ILE A 1 303 ? -12.765 -0.446 5.053 1.00 92.44 303 ILE A O 1
ATOM 2413 N N . ASP A 1 304 ? -12.761 -2.695 5.036 1.00 90.50 304 ASP A N 1
ATOM 2414 C CA . ASP A 1 304 ? -13.417 -2.898 3.734 1.00 90.50 304 ASP A CA 1
ATOM 2415 C C . ASP A 1 304 ? -12.699 -2.231 2.540 1.00 90.50 304 ASP A C 1
ATOM 2417 O O . ASP A 1 304 ? -13.318 -1.880 1.537 1.00 90.50 304 ASP A O 1
ATOM 2421 N N . LEU A 1 305 ? -11.372 -2.086 2.615 1.00 91.25 305 LEU A N 1
ATOM 2422 C CA . LEU A 1 305 ? -10.547 -1.658 1.486 1.00 91.25 305 LEU A CA 1
ATOM 2423 C C . LEU A 1 305 ? -9.919 -2.856 0.769 1.00 91.25 305 LEU A C 1
ATOM 2425 O O . LEU A 1 305 ? -9.625 -3.889 1.370 1.00 91.25 305 LEU A O 1
ATOM 2429 N N . THR A 1 306 ? -9.656 -2.696 -0.531 1.00 91.69 306 THR A N 1
ATOM 2430 C CA . THR A 1 306 ? -9.011 -3.742 -1.337 1.00 91.69 306 THR A CA 1
ATOM 2431 C C . THR A 1 306 ? -7.543 -3.920 -0.928 1.00 91.69 306 THR A C 1
ATOM 2433 O O . THR A 1 306 ? -6.789 -2.944 -0.978 1.00 91.69 306 THR A O 1
ATOM 2436 N N . PRO A 1 307 ? -7.099 -5.144 -0.582 1.00 91.69 307 PRO A N 1
ATOM 2437 C CA . PRO A 1 307 ? -5.695 -5.430 -0.311 1.00 91.69 307 PRO A CA 1
ATOM 2438 C C . PRO A 1 307 ? -4.812 -5.291 -1.548 1.00 91.69 307 PRO A C 1
ATOM 2440 O O . PRO A 1 307 ? -5.148 -5.811 -2.618 1.00 91.69 307 PRO A O 1
ATOM 2443 N N . ILE A 1 308 ? -3.637 -4.698 -1.352 1.00 91.25 308 ILE A N 1
ATOM 2444 C CA . ILE A 1 308 ? -2.573 -4.638 -2.356 1.00 91.25 308 ILE A CA 1
ATOM 2445 C C . ILE A 1 308 ? -1.945 -6.031 -2.487 1.00 91.25 308 ILE A C 1
ATOM 2447 O O . ILE A 1 308 ? -1.566 -6.643 -1.484 1.00 91.25 308 ILE A O 1
ATOM 2451 N N . GLN A 1 309 ? -1.827 -6.534 -3.715 1.00 88.38 309 GLN A N 1
ATOM 2452 C CA . GLN A 1 309 ? -1.152 -7.799 -4.007 1.00 88.38 309 GLN A CA 1
ATOM 2453 C C . GLN A 1 309 ? 0.070 -7.539 -4.878 1.00 88.38 309 GLN A C 1
ATOM 2455 O O . GLN A 1 309 ? -0.062 -7.264 -6.065 1.00 88.38 309 GLN A O 1
ATOM 2460 N N . ILE A 1 310 ? 1.263 -7.694 -4.311 1.00 87.06 310 ILE A N 1
ATOM 2461 C CA . ILE A 1 310 ? 2.509 -7.496 -5.046 1.00 87.06 310 ILE A CA 1
ATOM 2462 C C . ILE A 1 310 ? 3.029 -8.857 -5.502 1.00 87.06 310 ILE A C 1
ATOM 2464 O O . ILE A 1 310 ? 3.467 -9.694 -4.709 1.00 87.06 310 ILE A O 1
ATOM 2468 N N . ASP A 1 311 ? 2.968 -9.068 -6.809 1.00 83.44 311 ASP A N 1
ATOM 2469 C CA . ASP A 1 311 ? 3.494 -10.247 -7.478 1.00 83.44 311 ASP A CA 1
ATOM 2470 C C . ASP A 1 311 ? 4.944 -9.980 -7.917 1.00 83.44 311 ASP A C 1
ATOM 2472 O O . ASP A 1 311 ? 5.191 -9.490 -9.020 1.00 83.44 311 ASP A O 1
ATOM 2476 N N . LEU A 1 312 ? 5.914 -10.317 -7.067 1.00 78.69 312 LEU A N 1
ATOM 2477 C CA . LEU A 1 312 ? 7.342 -10.029 -7.256 1.00 78.69 312 LEU A CA 1
ATOM 2478 C C . LEU A 1 312 ? 8.084 -11.031 -8.166 1.00 78.69 312 LEU A C 1
ATOM 2480 O O . LEU A 1 312 ? 9.307 -11.011 -8.236 1.00 78.69 312 LEU A O 1
ATOM 2484 N N . PHE A 1 313 ? 7.378 -11.896 -8.895 1.00 80.62 313 PHE A N 1
ATOM 2485 C CA . PHE A 1 313 ? 8.011 -12.777 -9.881 1.00 80.62 313 PHE A CA 1
ATOM 2486 C C . PHE A 1 313 ? 8.357 -12.066 -11.196 1.00 80.62 313 PHE A C 1
ATOM 2488 O O . PHE A 1 313 ? 7.552 -11.283 -11.698 1.00 80.62 313 PHE A O 1
ATOM 2495 N N . GLY A 1 314 ? 9.512 -12.370 -11.785 1.00 86.25 314 GLY A N 1
ATOM 2496 C CA . GLY A 1 314 ? 9.990 -11.793 -13.043 1.00 86.25 314 GLY A CA 1
ATOM 2497 C C . GLY A 1 314 ? 11.423 -12.226 -13.349 1.00 86.25 314 GLY A C 1
ATOM 2498 O O . GLY A 1 314 ? 12.106 -12.783 -12.500 1.00 86.25 314 GLY A O 1
ATOM 2499 N N . GLN A 1 315 ? 11.923 -11.956 -14.553 1.00 90.38 315 GLN A N 1
ATOM 2500 C CA . GLN A 1 315 ? 13.273 -12.364 -14.948 1.00 90.38 315 GLN A CA 1
ATOM 2501 C C . GLN A 1 315 ? 14.367 -11.510 -14.290 1.00 90.38 315 GLN A C 1
ATOM 2503 O O . GLN A 1 315 ? 15.425 -12.027 -13.927 1.00 90.38 315 GLN A O 1
ATOM 2508 N N . SER A 1 316 ? 14.139 -10.201 -14.173 1.00 91.44 316 SER A N 1
ATOM 2509 C CA . SER A 1 316 ? 15.169 -9.268 -13.716 1.00 91.44 316 SER A CA 1
ATOM 2510 C C . SER A 1 316 ? 14.600 -8.061 -12.987 1.00 91.44 316 SER A C 1
ATOM 2512 O O . SER A 1 316 ? 13.512 -7.588 -13.322 1.00 91.44 316 SER A O 1
ATOM 2514 N N . VAL A 1 317 ? 15.395 -7.509 -12.073 1.00 92.50 317 VAL A N 1
ATOM 2515 C CA . VAL A 1 317 ? 15.176 -6.195 -11.465 1.00 92.50 317 VAL A CA 1
ATOM 2516 C C . VAL A 1 317 ? 16.067 -5.167 -12.144 1.00 92.50 317 VAL A C 1
ATOM 2518 O O . VAL A 1 317 ? 17.268 -5.387 -12.289 1.00 92.50 317 VAL A O 1
ATOM 2521 N N . VAL A 1 318 ? 15.489 -4.030 -12.518 1.00 93.31 318 VAL A N 1
ATOM 2522 C CA . VAL A 1 318 ? 16.214 -2.846 -12.984 1.00 93.31 318 VAL A CA 1
ATOM 2523 C C . VAL A 1 318 ? 16.098 -1.765 -11.920 1.00 93.31 318 VAL A C 1
ATOM 2525 O O . VAL A 1 318 ? 14.998 -1.332 -11.589 1.00 93.31 318 VAL A O 1
ATOM 2528 N N . TYR A 1 319 ? 17.234 -1.318 -11.403 1.00 93.06 319 TYR A N 1
ATOM 2529 C CA . TYR A 1 319 ? 17.353 -0.167 -10.522 1.00 93.06 319 TYR A CA 1
ATOM 2530 C C . TYR A 1 319 ? 17.907 1.012 -11.318 1.00 93.06 319 TYR A C 1
ATOM 2532 O O . TYR A 1 319 ? 18.924 0.892 -11.999 1.00 93.06 319 TYR A O 1
ATOM 2540 N N . MET A 1 320 ? 17.247 2.157 -11.233 1.00 92.81 320 MET A N 1
ATOM 2541 C CA . MET A 1 320 ? 17.671 3.413 -11.842 1.00 92.81 320 MET A CA 1
ATOM 2542 C C . MET A 1 320 ? 17.581 4.515 -10.802 1.00 92.81 320 MET A C 1
ATOM 2544 O O . MET A 1 320 ? 16.688 4.503 -9.960 1.00 92.81 320 MET A O 1
ATOM 2548 N N . LYS A 1 321 ? 18.465 5.505 -10.873 1.00 91.06 321 LYS A N 1
ATOM 2549 C CA . LYS A 1 321 ? 18.384 6.656 -9.972 1.00 91.06 321 LYS A CA 1
ATOM 2550 C C . LYS A 1 321 ? 18.837 7.940 -10.626 1.00 91.06 321 LYS A C 1
ATOM 2552 O O . LYS A 1 321 ? 19.686 7.928 -11.525 1.00 91.06 321 LYS A O 1
ATOM 2557 N N . ASN A 1 322 ? 18.333 9.043 -10.099 1.00 89.62 322 ASN A N 1
ATOM 2558 C CA . ASN A 1 322 ? 18.923 10.359 -10.274 1.00 89.62 322 ASN A CA 1
ATOM 2559 C C . ASN A 1 322 ? 19.216 10.988 -8.898 1.00 89.62 322 ASN A C 1
ATOM 2561 O O . ASN A 1 322 ? 19.359 10.272 -7.909 1.00 89.62 322 ASN A O 1
ATOM 2565 N N . GLU A 1 323 ? 19.363 12.311 -8.836 1.00 88.12 323 GLU A N 1
ATOM 2566 C CA . GLU A 1 323 ? 19.631 13.028 -7.583 1.00 88.12 323 GLU A CA 1
ATOM 2567 C C . GLU A 1 323 ? 18.401 13.187 -6.669 1.00 88.12 323 GLU A C 1
ATOM 2569 O O . GLU A 1 323 ? 18.560 13.573 -5.515 1.00 88.12 323 GLU A O 1
ATOM 2574 N N . SER A 1 324 ? 17.189 12.927 -7.165 1.00 89.25 324 SER A N 1
ATOM 2575 C CA . SER A 1 324 ? 15.924 13.253 -6.484 1.00 89.25 324 SER A CA 1
ATOM 2576 C C . SER A 1 324 ? 14.937 12.091 -6.388 1.00 89.25 324 SER A C 1
ATOM 2578 O O . SER A 1 324 ? 13.853 12.282 -5.857 1.00 89.25 324 SER A O 1
ATOM 2580 N N . TYR A 1 325 ? 15.244 10.935 -6.973 1.00 90.75 325 TYR A N 1
ATOM 2581 C CA . TYR A 1 325 ? 14.410 9.744 -6.901 1.00 90.75 325 TYR A CA 1
ATOM 2582 C C . TYR A 1 325 ? 15.190 8.474 -7.259 1.00 90.75 325 TYR A C 1
ATOM 2584 O O . TYR A 1 325 ? 16.200 8.487 -7.976 1.00 90.75 325 TYR A O 1
ATOM 2592 N N . SER A 1 326 ? 14.641 7.349 -6.816 1.00 92.25 326 SER A N 1
ATOM 2593 C CA . SER A 1 326 ? 15.028 5.995 -7.201 1.00 92.25 326 SER A CA 1
ATOM 2594 C C . SER A 1 326 ? 13.853 5.288 -7.868 1.00 92.25 326 SER A C 1
ATOM 2596 O O . SER A 1 326 ? 12.718 5.387 -7.408 1.00 92.25 326 SER A O 1
ATOM 2598 N N . VAL A 1 327 ? 14.120 4.558 -8.946 1.00 94.00 327 VAL A N 1
ATOM 2599 C CA . VAL A 1 327 ? 13.135 3.780 -9.698 1.00 94.00 327 VAL A CA 1
ATOM 2600 C C . VAL A 1 327 ? 13.548 2.315 -9.706 1.00 94.00 327 VAL A C 1
ATOM 2602 O O . VAL A 1 327 ? 14.685 1.984 -10.037 1.00 94.00 327 VAL A O 1
ATOM 2605 N N . TYR A 1 328 ? 12.600 1.441 -9.395 1.00 93.62 328 TYR A N 1
ATOM 2606 C CA . TYR A 1 328 ? 12.747 -0.004 -9.460 1.00 93.62 328 TYR A CA 1
ATOM 2607 C C . TYR A 1 328 ? 11.737 -0.567 -10.456 1.00 93.62 328 TYR A C 1
ATOM 2609 O O . TYR A 1 328 ? 10.549 -0.238 -10.405 1.00 93.62 328 TYR A O 1
ATOM 2617 N N . ASN A 1 329 ? 12.192 -1.434 -11.357 1.00 94.31 329 ASN A N 1
ATOM 2618 C CA . ASN A 1 329 ? 11.313 -2.215 -12.217 1.00 94.31 329 ASN A CA 1
ATOM 2619 C C . ASN A 1 329 ? 11.558 -3.705 -12.037 1.00 94.31 329 ASN A C 1
ATOM 2621 O O . ASN A 1 329 ? 12.706 -4.134 -12.029 1.00 94.31 329 ASN A O 1
ATOM 2625 N N . ILE A 1 330 ? 10.489 -4.494 -12.002 1.00 93.31 330 ILE A N 1
ATOM 2626 C CA . ILE A 1 330 ? 10.561 -5.942 -12.221 1.00 93.31 330 ILE A CA 1
ATOM 2627 C C . ILE A 1 330 ? 10.094 -6.205 -13.643 1.00 93.31 330 ILE A C 1
ATOM 2629 O O . ILE A 1 330 ? 8.991 -5.795 -14.018 1.00 93.31 330 ILE A O 1
ATOM 2633 N N . LEU A 1 331 ? 10.939 -6.867 -14.430 1.00 94.12 331 LEU A N 1
ATOM 2634 C CA . LEU A 1 331 ? 10.683 -7.160 -15.835 1.00 94.12 331 LEU A CA 1
ATOM 2635 C C . LEU A 1 331 ? 10.411 -8.647 -16.043 1.00 94.12 331 LEU A C 1
ATOM 2637 O O . LEU A 1 331 ? 11.084 -9.501 -15.465 1.00 94.12 331 LEU A O 1
ATOM 2641 N N . ASN A 1 332 ? 9.450 -8.953 -16.907 1.00 91.69 332 ASN A N 1
ATOM 2642 C CA . ASN A 1 332 ? 9.189 -10.305 -17.385 1.00 91.69 332 ASN A CA 1
ATOM 2643 C C . ASN A 1 332 ? 10.229 -10.746 -18.425 1.00 91.69 332 ASN A C 1
ATOM 2645 O O . ASN A 1 332 ? 11.008 -9.948 -18.943 1.00 91.69 332 ASN A O 1
ATOM 2649 N N . SER A 1 333 ? 10.194 -12.033 -18.784 1.00 89.12 333 SER A N 1
ATOM 2650 C CA . SER A 1 333 ? 11.101 -12.607 -19.791 1.00 89.12 333 SER A CA 1
ATOM 2651 C C . SER A 1 333 ? 10.955 -12.035 -21.209 1.00 89.12 333 SER A C 1
ATOM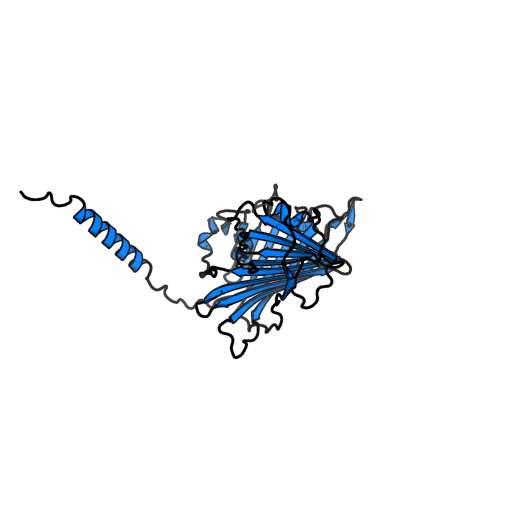 2653 O O . SER A 1 333 ? 11.870 -12.146 -22.022 1.00 89.12 333 SER A O 1
ATOM 2655 N N . ASP A 1 334 ? 9.813 -11.418 -21.511 1.00 91.12 334 ASP A N 1
ATOM 2656 C CA . ASP A 1 334 ? 9.539 -10.730 -22.775 1.00 91.12 334 ASP A CA 1
ATOM 2657 C C . ASP A 1 334 ? 9.930 -9.240 -22.747 1.00 91.12 334 ASP A C 1
ATOM 2659 O O . ASP A 1 334 ? 9.782 -8.543 -23.751 1.00 91.12 334 ASP A O 1
ATOM 2663 N N . GLY A 1 335 ? 10.435 -8.754 -21.608 1.00 91.38 335 GLY A N 1
ATOM 2664 C CA . GLY A 1 335 ? 10.805 -7.362 -21.383 1.00 91.38 335 GLY A CA 1
ATOM 2665 C C . GLY A 1 335 ? 9.663 -6.442 -20.964 1.00 91.38 335 GLY A C 1
ATOM 2666 O O . GLY A 1 335 ? 9.891 -5.244 -20.790 1.00 91.38 335 GLY A O 1
ATOM 2667 N N . SER A 1 336 ? 8.444 -6.958 -20.782 1.00 93.56 336 SER A N 1
ATOM 2668 C CA . SER A 1 336 ? 7.336 -6.166 -20.246 1.00 93.56 336 SER A CA 1
ATOM 2669 C C . SER A 1 336 ? 7.560 -5.818 -18.769 1.00 93.56 336 SER A C 1
ATOM 2671 O O . SER A 1 336 ? 8.104 -6.611 -17.994 1.00 93.56 336 SER A O 1
ATOM 2673 N N . MET A 1 337 ? 7.149 -4.610 -18.369 1.00 94.50 337 MET A N 1
ATOM 2674 C CA . MET A 1 337 ? 7.211 -4.181 -16.972 1.00 94.50 337 MET A CA 1
ATOM 2675 C C . MET A 1 337 ? 6.059 -4.791 -16.186 1.00 94.50 337 MET A C 1
ATOM 2677 O O . MET A 1 337 ? 4.890 -4.570 -16.507 1.00 94.50 337 MET A O 1
ATOM 2681 N N . LYS A 1 338 ? 6.394 -5.481 -15.104 1.00 92.94 338 LYS A N 1
ATOM 2682 C CA . LYS A 1 338 ? 5.417 -6.068 -14.200 1.00 92.94 338 LYS A CA 1
ATOM 2683 C C . LYS A 1 338 ? 5.214 -5.254 -12.929 1.00 92.94 338 LYS A C 1
ATOM 2685 O O . LYS A 1 338 ? 4.084 -5.038 -12.512 1.00 92.94 338 LYS A O 1
ATOM 2690 N N . VAL A 1 339 ? 6.302 -4.774 -12.340 1.00 94.00 339 VAL A N 1
ATOM 2691 C CA . VAL A 1 339 ? 6.267 -3.855 -11.196 1.00 94.00 339 VAL A CA 1
ATOM 2692 C C . VAL A 1 339 ? 7.063 -2.620 -11.565 1.00 94.00 339 VAL A C 1
ATOM 2694 O O . VAL A 1 339 ? 8.161 -2.746 -12.102 1.00 94.00 339 VAL A O 1
ATOM 2697 N N . GLY A 1 340 ? 6.517 -1.446 -11.273 1.00 94.88 340 GLY A N 1
ATOM 2698 C CA . GLY A 1 340 ? 7.216 -0.171 -11.333 1.00 94.88 340 GLY A CA 1
ATOM 2699 C C . GLY A 1 340 ? 7.054 0.556 -10.005 1.00 94.88 340 GLY A C 1
ATOM 2700 O O . GLY A 1 340 ? 5.933 0.838 -9.597 1.00 94.88 340 GLY A O 1
ATOM 2701 N N . LEU A 1 341 ? 8.153 0.854 -9.323 1.00 94.06 341 LEU A N 1
ATOM 2702 C CA . LEU A 1 341 ? 8.168 1.597 -8.067 1.00 94.06 341 LEU A CA 1
ATOM 2703 C C . LEU A 1 341 ? 9.066 2.817 -8.220 1.00 94.06 341 LEU A C 1
ATOM 2705 O O . LEU A 1 341 ? 10.194 2.701 -8.688 1.00 94.06 341 LEU A O 1
ATOM 2709 N N . VAL A 1 342 ? 8.576 3.971 -7.791 1.00 94.12 342 VAL A N 1
ATOM 2710 C CA . VAL A 1 342 ? 9.347 5.207 -7.672 1.00 94.12 342 VAL A CA 1
ATOM 2711 C C . VAL A 1 342 ? 9.325 5.652 -6.223 1.00 94.12 342 VAL A C 1
ATOM 2713 O O . VAL A 1 342 ? 8.253 5.727 -5.630 1.00 94.12 342 VAL A O 1
ATOM 2716 N N . ILE A 1 343 ? 10.496 5.954 -5.677 1.00 91.81 343 ILE A N 1
ATOM 2717 C CA . ILE A 1 343 ? 10.688 6.512 -4.336 1.00 91.81 343 ILE A CA 1
ATOM 2718 C C . ILE A 1 343 ? 11.369 7.870 -4.508 1.00 91.81 343 ILE A C 1
ATOM 2720 O O . ILE A 1 343 ? 12.357 7.945 -5.244 1.00 91.81 343 ILE A O 1
ATOM 2724 N N . TYR A 1 344 ? 10.830 8.910 -3.873 1.00 90.06 344 TYR A N 1
ATOM 2725 C CA . TYR A 1 344 ? 11.334 10.287 -3.941 1.00 90.06 344 TYR A CA 1
ATOM 2726 C C . TYR A 1 344 ? 12.199 10.638 -2.732 1.00 90.06 344 TYR A C 1
ATOM 2728 O O . TYR A 1 344 ? 11.830 10.216 -1.610 1.00 90.06 344 TYR A O 1
#

Secondary structure (DSSP, 8-state):
------TTHHHHHHHHHHHHHHHHHT-----------EEEEEEEEEEEE-SHHHHHTTT-TTB-S-EEEEEEEEEEEEEPPPPTT-S-EEEEEEEEEEEEEEEEEBTT--EEEEEEEEEEEEEEEEPTTS-EEEEEEEEEEEETTEEEEEEEEEEEEEEEP-PPPPGGGTEEEETTEEEESSSS-EEEEEEETTEEEEEEPPTT-TT-BTTB-SEEEEEEEEE-PPPEE-------EEEE-TTS---S---THHHHHS-EEEEE---EEEESSSS---SEEEEEEES-S--EE-TTHHHHHHTTPPPP-EE---SEEEEEE-SS-EEEEEE-TTS-EEEEEEE-